Protein AF-D8LXJ1-F1 (afdb_monomer)

Secondary structure (DSSP, 8-state):
--------SS---TT-TT--EEEE-TT--TT--EEEEE--TT--EEEE-TTTT-SS-HHHHTT-HHHHHHHH-BTT-EEEEES-TT--EEEE-TTTTTTB-S-EEEES-TT--EEEES-TTSB---STT---EEE--TT--EEEE-BTTTTTBSEEEEE--TT--EEEE-TTTTPBPTT-SS-EEEEE--TT--EEEEESS-TEET--EEEEEEE----EEEEE-SSS--SEES--EEEEEEE-HHHHGGGTTSGGG-

Nearest PDB structures (foldseek):
  3g04-assembly1_C  TM=2.823E-01  e=1.134E-01  Homo sapiens
  3o6n-assembly1_A  TM=2.817E-01  e=4.434E-01  Anopheles gambiae
  3oja-assembly1_B  TM=2.652E-01  e=1.733E+00  Anopheles gambiae

Organism: Blastocystis hominis (NCBI:txid12968)

Radius of gyration: 18.05 Å; Cα contacts (8 Å, |Δi|>4): 778; chains: 1; bounding box: 41×30×58 Å

Sequence (258 aa):
MELFSCILADWDISLFYNLESIEIGDNCFKSVKTFKINGLDRLETIKIAENSFTQVTNQYVIFELDKAVPAAYRADKSFSITSCPSLKSIVIERYCFADFAGSFELKELPSLTSLKIGVCDTDTCCFLWNSFVIENLPQLEEIELGRWAFSLSLSTKINNLPQLKVLKLGWGAISGSYQSETSKLEMRNLPSLHSITLYGDDNFCDVKELVLENIMNVQNVNIIKDQNSSLFNNLKRISITNVSSKLTDLFKHDKHFQ

Structure (mmCIF, N/CA/C/O backbone):
data_AF-D8LXJ1-F1
#
_entry.id   AF-D8LXJ1-F1
#
loop_
_atom_site.group_PDB
_atom_site.id
_atom_site.type_symbol
_atom_site.label_atom_id
_atom_site.label_alt_id
_atom_site.label_comp_id
_atom_site.label_asym_id
_atom_site.label_entity_id
_atom_site.label_seq_id
_atom_site.pdbx_PDB_ins_code
_atom_site.Cartn_x
_atom_site.Cartn_y
_atom_site.Cartn_z
_atom_site.occupancy
_atom_site.B_iso_or_equiv
_atom_site.auth_seq_id
_atom_site.auth_comp_id
_atom_site.auth_asym_id
_atom_site.auth_atom_id
_atom_site.pdbx_PDB_model_num
ATOM 1 N N . MET A 1 1 ? 14.347 -17.719 -26.004 1.00 33.62 1 MET A N 1
ATOM 2 C CA . MET A 1 1 ? 13.722 -16.468 -26.471 1.00 33.62 1 MET A CA 1
ATOM 3 C C . MET A 1 1 ? 14.485 -15.337 -25.828 1.00 33.62 1 MET A C 1
ATOM 5 O O . MET A 1 1 ? 14.438 -15.211 -24.613 1.00 33.62 1 MET A O 1
ATOM 9 N N . GLU A 1 2 ? 15.273 -14.618 -2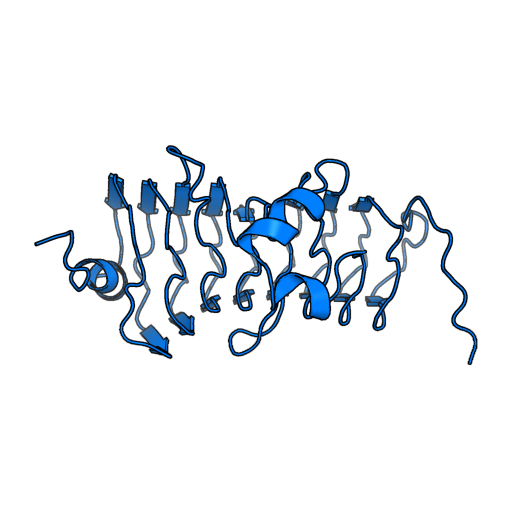6.618 1.00 32.91 2 GLU A N 1
ATOM 10 C CA . GLU A 1 2 ? 15.988 -13.430 -26.159 1.00 32.91 2 GLU A CA 1
ATOM 11 C C . GLU A 1 2 ? 14.953 -12.348 -25.843 1.00 32.91 2 GLU A C 1
ATOM 13 O O . GLU A 1 2 ? 14.251 -11.861 -26.727 1.00 32.91 2 GLU A O 1
ATOM 18 N N . LEU A 1 3 ? 14.796 -12.038 -24.556 1.00 36.53 3 LEU A N 1
ATOM 19 C CA . LEU A 1 3 ? 14.023 -10.888 -24.110 1.00 36.53 3 LEU A CA 1
ATOM 20 C C . LEU A 1 3 ? 14.818 -9.645 -24.505 1.00 36.53 3 LEU A C 1
ATOM 22 O O . LEU A 1 3 ? 15.944 -9.463 -24.042 1.00 36.53 3 LEU A O 1
ATOM 26 N N . PHE A 1 4 ? 14.240 -8.809 -25.366 1.00 34.78 4 PHE A N 1
ATOM 27 C CA . PHE A 1 4 ? 14.743 -7.464 -25.617 1.00 34.78 4 PHE A CA 1
ATOM 28 C C . PHE A 1 4 ? 14.947 -6.774 -24.265 1.00 34.78 4 PHE A C 1
ATOM 30 O O . PHE A 1 4 ? 13.984 -6.502 -23.545 1.00 34.78 4 PHE A O 1
ATOM 37 N N . SER A 1 5 ? 16.203 -6.518 -23.893 1.00 39.53 5 SER A N 1
ATOM 38 C CA . SER A 1 5 ? 16.516 -5.692 -22.738 1.00 39.53 5 SER A CA 1
ATOM 39 C C . SER A 1 5 ? 15.996 -4.291 -23.039 1.00 39.53 5 SER A C 1
ATOM 41 O O . SER A 1 5 ? 16.525 -3.565 -23.876 1.00 39.53 5 SER A O 1
ATOM 43 N N . CYS A 1 6 ? 14.880 -3.930 -22.415 1.00 42.78 6 CYS A N 1
ATOM 44 C CA . CYS A 1 6 ? 14.309 -2.607 -22.574 1.00 42.78 6 CYS A CA 1
ATOM 45 C C . CYS A 1 6 ? 15.301 -1.572 -22.010 1.00 42.78 6 CYS A C 1
ATOM 47 O O . CYS A 1 6 ? 15.521 -1.513 -20.801 1.00 42.78 6 CYS A O 1
ATOM 49 N N . ILE A 1 7 ? 15.924 -0.786 -22.896 1.00 48.75 7 ILE A N 1
ATOM 50 C CA . ILE A 1 7 ? 16.907 0.270 -22.578 1.00 48.75 7 ILE A CA 1
ATOM 51 C C . ILE A 1 7 ? 16.198 1.600 -22.241 1.00 48.75 7 ILE A C 1
ATOM 53 O O . ILE A 1 7 ? 16.804 2.666 -22.297 1.00 48.75 7 ILE A O 1
ATOM 57 N N . LEU A 1 8 ? 14.897 1.580 -21.927 1.00 52.59 8 LEU A N 1
ATOM 58 C CA . LEU A 1 8 ? 14.180 2.803 -21.568 1.00 52.59 8 LEU A CA 1
ATOM 59 C C . LEU A 1 8 ? 14.730 3.336 -20.239 1.00 52.59 8 LEU A C 1
ATOM 61 O O . LEU A 1 8 ? 14.565 2.718 -19.189 1.00 52.59 8 LEU A O 1
ATOM 65 N N . ALA A 1 9 ? 15.417 4.478 -20.308 1.00 55.66 9 ALA A N 1
ATOM 66 C CA . A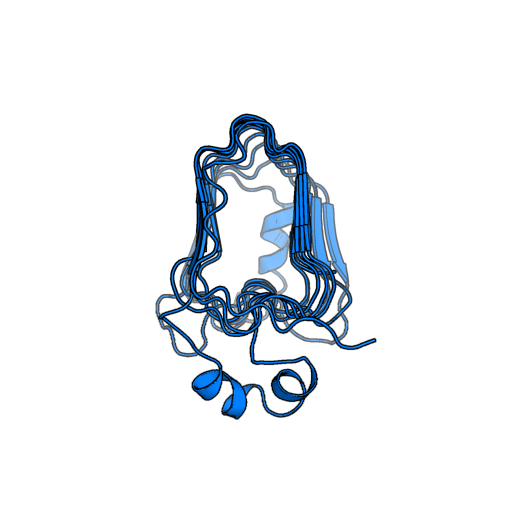LA A 1 9 ? 15.814 5.249 -19.134 1.00 55.66 9 ALA A CA 1
ATOM 67 C C . ALA A 1 9 ? 14.608 5.988 -18.527 1.00 55.66 9 ALA A C 1
ATOM 69 O O . ALA A 1 9 ? 14.518 6.098 -17.305 1.00 55.66 9 ALA A O 1
ATOM 70 N N . ASP A 1 10 ? 13.660 6.392 -19.382 1.00 57.31 10 ASP A N 1
ATOM 71 C CA . ASP A 1 10 ? 12.439 7.109 -19.024 1.00 57.31 10 ASP A CA 1
ATOM 72 C C . ASP A 1 10 ? 11.201 6.385 -19.581 1.00 57.31 10 ASP A C 1
ATOM 74 O O . ASP A 1 10 ? 11.145 6.022 -20.759 1.00 57.31 10 ASP A O 1
ATOM 78 N N . TRP A 1 11 ? 10.206 6.163 -18.718 1.00 63.84 11 TRP A N 1
ATOM 79 C CA . TRP A 1 11 ? 8.882 5.652 -19.078 1.00 63.84 11 TRP A CA 1
ATOM 80 C C . TRP A 1 11 ? 7.963 6.844 -19.371 1.00 63.84 11 TRP A C 1
ATOM 82 O O . TRP A 1 11 ? 7.341 7.379 -18.455 1.00 63.84 11 TRP A O 1
ATOM 92 N N . ASP A 1 12 ? 7.894 7.291 -20.628 1.00 67.69 12 ASP A N 1
ATOM 93 C CA . ASP A 1 12 ? 6.928 8.312 -21.057 1.00 67.69 12 ASP A CA 1
ATOM 94 C C . ASP A 1 12 ? 5.872 7.693 -21.976 1.00 67.69 12 ASP A C 1
ATOM 96 O O . ASP A 1 12 ? 6.149 7.279 -23.102 1.00 67.69 12 ASP A O 1
ATOM 100 N N . ILE A 1 13 ? 4.646 7.623 -21.464 1.00 76.56 13 ILE A N 1
ATOM 101 C CA . ILE A 1 13 ? 3.473 7.111 -22.177 1.00 76.56 13 ILE A CA 1
ATOM 102 C C . ILE A 1 13 ? 2.402 8.192 -22.384 1.00 76.56 13 ILE A C 1
ATOM 104 O O . ILE A 1 13 ? 1.256 7.880 -22.700 1.00 76.56 13 ILE A O 1
ATOM 108 N N . SER A 1 14 ? 2.763 9.470 -22.233 1.00 73.44 14 SER A N 1
ATOM 109 C CA . SER A 1 14 ? 1.836 10.607 -22.342 1.00 73.44 14 SER A CA 1
ATOM 110 C C . SER A 1 14 ? 1.134 10.712 -23.703 1.00 73.44 14 SER A C 1
ATOM 112 O O . SER A 1 14 ? 0.036 11.255 -23.795 1.00 73.44 14 SER A O 1
ATOM 114 N N . LEU A 1 15 ? 1.727 10.155 -24.763 1.00 78.62 15 LEU A N 1
ATOM 115 C CA . LEU A 1 15 ? 1.168 10.184 -26.118 1.00 78.62 15 LEU A CA 1
ATOM 116 C C . LEU A 1 15 ? 0.079 9.129 -26.367 1.00 78.62 15 LEU A C 1
ATOM 118 O O . LEU A 1 15 ? -0.612 9.196 -27.384 1.00 78.62 15 LEU A O 1
ATOM 122 N N . PHE A 1 16 ? -0.116 8.170 -25.459 1.00 83.38 16 PHE A N 1
ATOM 123 C CA . PHE A 1 16 ? -1.118 7.113 -25.608 1.00 83.38 16 PHE A CA 1
ATOM 124 C C . PHE A 1 16 ? -2.453 7.521 -24.963 1.00 83.38 16 PHE A C 1
ATOM 126 O O . PHE A 1 16 ? -2.957 6.871 -24.057 1.00 83.38 16 PHE A O 1
ATOM 133 N N . TYR A 1 17 ? -3.060 8.604 -25.451 1.00 83.50 17 TYR A N 1
ATOM 134 C CA . TYR A 1 17 ? -4.296 9.186 -24.896 1.00 83.50 17 TYR A CA 1
ATOM 135 C C . TYR A 1 17 ? -5.532 8.267 -24.966 1.00 83.50 17 TYR A C 1
ATOM 137 O O . TYR A 1 17 ? -6.514 8.491 -24.261 1.00 83.50 17 TYR A O 1
ATOM 145 N N . ASN A 1 18 ? -5.492 7.228 -25.807 1.00 91.88 18 ASN A N 1
ATOM 146 C CA . ASN A 1 18 ? -6.531 6.197 -25.886 1.00 91.88 18 ASN A CA 1
ATOM 147 C C . ASN A 1 18 ? -6.207 4.935 -25.069 1.00 91.88 18 ASN A C 1
ATOM 149 O O . ASN A 1 18 ? -6.903 3.936 -25.211 1.00 91.88 18 ASN A O 1
ATOM 153 N N . LEU A 1 19 ? -5.133 4.938 -24.277 1.00 94.44 19 LEU A N 1
ATOM 154 C CA . LEU A 1 19 ? -4.710 3.764 -23.524 1.00 94.44 19 LEU A CA 1
ATOM 155 C C . LEU A 1 19 ? -5.705 3.460 -22.404 1.00 94.44 19 LEU A C 1
ATOM 157 O O . LEU A 1 19 ? -5.919 4.293 -21.530 1.00 94.44 19 LEU A O 1
ATOM 161 N N . GLU A 1 20 ? -6.269 2.255 -22.427 1.00 97.25 20 GLU A N 1
ATOM 162 C CA . GLU A 1 20 ? -7.242 1.782 -21.432 1.00 97.25 20 GLU A CA 1
ATOM 163 C C . GLU A 1 20 ? -6.615 0.828 -20.408 1.00 97.25 20 GLU A C 1
ATOM 165 O O . GLU A 1 20 ? -7.034 0.776 -19.254 1.00 97.25 20 GLU A O 1
ATOM 170 N N . SER A 1 21 ? -5.560 0.105 -20.785 1.00 97.50 21 SER A N 1
ATOM 171 C CA . SER A 1 21 ? -4.914 -0.876 -19.913 1.00 97.50 21 SER A CA 1
ATOM 172 C C . SER A 1 21 ? -3.403 -0.903 -20.096 1.00 97.50 21 SER A C 1
ATOM 174 O O . SER A 1 21 ? -2.912 -0.888 -21.225 1.00 97.50 21 SER A O 1
ATOM 176 N N . ILE A 1 22 ? -2.676 -1.027 -18.987 1.00 96.25 22 ILE A N 1
ATOM 177 C CA . ILE A 1 22 ? -1.241 -1.321 -18.965 1.00 96.25 22 ILE A CA 1
ATOM 178 C C . ILE A 1 22 ? -1.043 -2.677 -18.300 1.00 96.25 22 ILE A C 1
ATOM 180 O O . ILE A 1 22 ? -1.435 -2.861 -17.149 1.00 96.25 22 ILE A O 1
ATOM 184 N N . GLU A 1 23 ? -0.396 -3.597 -19.009 1.00 98.00 23 GLU A N 1
ATOM 185 C CA . GLU A 1 23 ? 0.045 -4.879 -18.464 1.00 98.00 23 GLU A CA 1
ATOM 186 C C . GLU A 1 23 ? 1.547 -5.039 -18.701 1.00 98.00 23 GLU A C 1
ATOM 188 O O . GLU A 1 23 ? 2.039 -4.924 -19.825 1.00 98.00 23 GLU A O 1
ATOM 193 N N . ILE A 1 24 ? 2.281 -5.266 -17.617 1.00 96.31 24 ILE A N 1
ATOM 194 C CA . ILE A 1 24 ? 3.731 -5.439 -17.606 1.00 96.31 24 ILE A CA 1
ATOM 195 C C . ILE A 1 24 ? 4.015 -6.855 -17.130 1.00 96.31 24 ILE A C 1
ATOM 197 O O . ILE A 1 24 ? 3.593 -7.219 -16.037 1.00 96.31 24 ILE A O 1
ATOM 201 N N . GLY A 1 25 ? 4.705 -7.640 -17.959 1.00 97.50 25 GLY A N 1
ATOM 202 C CA . GLY A 1 25 ? 5.075 -9.020 -17.641 1.00 97.50 25 GLY A CA 1
ATOM 203 C C . GLY A 1 25 ? 6.232 -9.118 -16.649 1.00 97.50 25 GLY A C 1
ATOM 204 O O . GLY A 1 25 ? 6.838 -8.113 -16.282 1.00 97.50 25 GLY A O 1
ATOM 205 N N . ASP A 1 26 ? 6.555 -10.343 -16.239 1.00 95.69 26 ASP A N 1
ATOM 206 C CA . ASP A 1 26 ? 7.590 -10.593 -15.239 1.00 95.69 26 ASP A CA 1
ATOM 207 C C . ASP A 1 26 ? 8.962 -10.061 -15.670 1.00 95.69 26 ASP A C 1
ATOM 209 O O . ASP A 1 26 ? 9.315 -10.060 -16.853 1.00 95.69 26 ASP A O 1
ATOM 213 N N . ASN A 1 27 ? 9.794 -9.700 -14.693 1.00 93.56 27 ASN A N 1
ATOM 214 C CA . ASN A 1 27 ? 11.203 -9.342 -14.886 1.00 93.56 27 ASN A CA 1
ATOM 215 C C . ASN A 1 27 ? 11.454 -8.143 -15.820 1.00 93.56 27 ASN A C 1
ATOM 217 O O . ASN A 1 27 ? 12.552 -8.011 -16.376 1.00 93.56 27 ASN A O 1
ATOM 221 N N . CYS A 1 28 ? 10.478 -7.254 -15.989 1.00 93.94 28 CYS A N 1
ATOM 222 C CA . CYS A 1 28 ? 10.580 -6.153 -16.937 1.00 93.94 28 CYS A CA 1
ATOM 223 C C . CYS A 1 28 ? 11.165 -4.868 -16.314 1.00 93.94 28 CYS A C 1
ATOM 225 O O . CYS A 1 28 ? 11.103 -4.631 -15.111 1.00 93.94 28 CYS A O 1
ATOM 227 N N . PHE A 1 29 ? 11.734 -3.997 -17.155 1.00 92.56 29 PHE A N 1
ATOM 228 C CA . PHE A 1 29 ? 12.069 -2.600 -16.815 1.00 92.56 29 PHE A CA 1
ATOM 229 C C . PHE A 1 29 ? 13.015 -2.375 -15.614 1.00 92.56 29 PHE A C 1
ATOM 231 O O . PHE A 1 29 ? 12.979 -1.327 -14.976 1.00 92.56 29 PHE A O 1
ATOM 238 N N . LYS A 1 30 ? 13.928 -3.316 -15.333 1.00 91.50 30 LYS A N 1
ATOM 239 C CA . LYS A 1 30 ? 14.889 -3.262 -14.203 1.00 91.50 30 LYS A CA 1
ATOM 240 C C . LYS A 1 30 ? 15.758 -1.987 -14.163 1.00 91.50 30 LYS A C 1
ATOM 242 O O . LYS A 1 30 ? 16.212 -1.558 -13.099 1.00 91.50 30 LYS A O 1
ATOM 247 N N . SER A 1 31 ? 16.000 -1.366 -15.318 1.00 89.81 31 SER A N 1
ATOM 248 C CA . SER A 1 31 ? 16.814 -0.147 -15.445 1.00 89.81 31 SER A CA 1
ATOM 249 C C . SER A 1 31 ? 16.039 1.153 -15.210 1.00 89.81 31 SER A C 1
ATOM 251 O O . SER A 1 31 ? 16.671 2.183 -14.977 1.00 89.81 31 SER A O 1
ATOM 253 N N . VAL A 1 32 ? 14.701 1.121 -15.252 1.00 91.00 32 VAL A N 1
ATOM 254 C CA . VAL A 1 32 ? 13.864 2.314 -15.081 1.00 91.00 32 VAL A CA 1
ATOM 255 C C . VAL A 1 32 ? 13.988 2.820 -13.648 1.00 91.00 32 VAL A C 1
ATOM 257 O O . VAL A 1 32 ? 13.899 2.056 -12.683 1.00 91.00 32 VAL A O 1
ATOM 260 N N . LYS A 1 33 ? 14.210 4.128 -13.514 1.00 92.50 33 LYS A N 1
ATOM 261 C CA . LYS A 1 33 ? 14.282 4.798 -12.211 1.00 92.50 33 LYS A CA 1
ATOM 262 C C . LYS A 1 33 ? 12.969 5.463 -11.830 1.00 92.50 33 LYS A C 1
ATOM 264 O O . LYS A 1 33 ? 12.595 5.450 -10.666 1.00 92.50 33 LYS A O 1
ATOM 269 N N . THR A 1 34 ? 12.259 6.008 -12.808 1.00 92.44 34 THR A N 1
ATOM 270 C CA . THR A 1 34 ? 11.025 6.751 -12.575 1.00 92.44 34 THR A CA 1
ATOM 271 C C . THR A 1 34 ? 9.884 6.076 -13.312 1.00 92.44 34 THR A C 1
ATOM 273 O O . THR A 1 34 ? 9.852 6.068 -14.541 1.00 92.44 34 THR A O 1
ATOM 276 N N . PHE A 1 35 ? 8.942 5.519 -12.556 1.00 93.75 35 PHE A N 1
ATOM 277 C CA . PHE A 1 35 ? 7.654 5.087 -13.082 1.00 93.75 35 PHE A CA 1
ATOM 278 C C . PHE A 1 35 ? 6.662 6.228 -12.887 1.00 93.75 35 PHE A C 1
ATOM 280 O O . PHE A 1 35 ? 6.283 6.543 -11.757 1.00 93.75 35 PHE A O 1
ATOM 287 N N . LYS A 1 36 ? 6.278 6.888 -13.980 1.00 93.00 36 LYS A N 1
ATOM 288 C CA . LYS A 1 36 ? 5.385 8.043 -13.938 1.00 93.00 36 LYS A CA 1
ATOM 289 C C . LYS A 1 36 ? 4.273 7.909 -14.962 1.00 93.00 36 LYS A C 1
ATOM 291 O O . LYS A 1 36 ? 4.528 7.767 -16.154 1.00 93.00 36 LYS A O 1
ATOM 296 N N . ILE A 1 37 ? 3.042 8.035 -14.486 1.00 92.56 37 ILE A N 1
ATOM 297 C CA . ILE A 1 37 ? 1.850 8.155 -15.319 1.00 92.56 37 ILE A CA 1
ATOM 298 C C . ILE A 1 37 ? 1.106 9.408 -14.881 1.00 92.56 37 ILE A C 1
ATOM 300 O O . ILE A 1 37 ? 0.802 9.573 -13.703 1.00 92.56 37 ILE A O 1
ATOM 304 N N . ASN A 1 38 ? 0.831 10.303 -15.826 1.00 92.44 38 ASN A N 1
ATOM 305 C CA . ASN A 1 38 ? 0.092 11.527 -15.558 1.00 92.44 38 ASN A CA 1
ATOM 306 C C . ASN A 1 38 ? -0.863 11.844 -16.710 1.00 92.44 38 ASN A C 1
ATOM 308 O O . ASN A 1 38 ? -0.408 11.933 -17.848 1.00 92.44 38 ASN A O 1
ATOM 312 N N . GLY A 1 39 ? -2.144 12.071 -16.410 1.00 91.75 39 GLY A N 1
ATOM 313 C CA . GLY A 1 39 ? -3.100 12.602 -17.391 1.00 91.75 39 GLY A CA 1
ATOM 314 C C . GLY A 1 39 ? -3.629 11.588 -18.408 1.00 91.75 39 GLY A C 1
ATOM 315 O O . GLY A 1 39 ? -4.025 11.984 -19.501 1.00 91.75 39 GLY A O 1
ATOM 316 N N . LEU A 1 40 ? -3.598 10.283 -18.110 1.00 93.44 40 LEU A N 1
ATOM 317 C CA . LEU A 1 40 ? -4.177 9.273 -19.002 1.00 93.44 40 LEU A CA 1
ATOM 318 C C . LEU A 1 40 ? -5.666 9.087 -18.703 1.00 93.44 40 LEU A C 1
ATOM 320 O O . LEU A 1 40 ? -6.069 8.199 -17.954 1.00 93.44 40 LEU A O 1
ATOM 324 N N . ASP A 1 41 ? -6.483 9.938 -19.322 1.00 94.38 41 ASP A N 1
ATOM 325 C CA . ASP A 1 41 ? -7.920 10.060 -19.046 1.00 94.38 41 ASP A CA 1
ATOM 326 C C . ASP A 1 41 ? -8.735 8.794 -19.298 1.00 94.38 41 ASP A C 1
ATOM 328 O O . ASP A 1 41 ? -9.795 8.633 -18.698 1.00 94.38 41 ASP A O 1
ATOM 332 N N . ARG A 1 42 ? -8.268 7.899 -20.172 1.00 96.50 42 ARG A N 1
ATOM 333 C CA . ARG A 1 42 ? -8.954 6.638 -20.496 1.00 96.50 42 ARG A CA 1
ATOM 334 C C . ARG A 1 42 ? -8.373 5.418 -19.797 1.00 96.50 42 ARG A C 1
ATOM 336 O O . ARG A 1 42 ? -8.954 4.346 -19.911 1.00 96.50 42 ARG A O 1
ATOM 343 N N . LEU A 1 43 ? -7.265 5.566 -19.073 1.00 97.69 43 LEU A N 1
ATOM 344 C CA . LEU A 1 43 ? -6.605 4.433 -18.439 1.00 97.69 43 LEU A CA 1
ATOM 345 C C . LEU A 1 43 ? -7.488 3.896 -17.318 1.00 97.69 43 LEU A C 1
ATOM 347 O O . LEU A 1 43 ? -7.765 4.612 -16.364 1.00 97.69 43 LEU A O 1
ATOM 351 N N . GLU A 1 44 ? -7.898 2.636 -17.423 1.00 98.50 44 GLU A N 1
ATOM 352 C CA . GLU A 1 44 ? -8.779 1.967 -16.470 1.00 98.50 44 GLU A CA 1
ATOM 353 C C . GLU A 1 44 ? -8.032 0.994 -15.556 1.00 98.50 44 GLU A C 1
ATOM 355 O O . GLU A 1 44 ? -8.378 0.866 -14.378 1.00 98.50 44 GLU A O 1
ATOM 360 N N . THR A 1 45 ? -7.002 0.309 -16.063 1.00 98.69 45 THR A N 1
ATOM 361 C CA . THR A 1 45 ? -6.302 -0.735 -15.297 1.00 98.69 45 THR A CA 1
ATOM 362 C C . THR A 1 45 ? -4.792 -0.704 -15.472 1.00 98.69 45 THR A C 1
ATOM 364 O O . THR A 1 45 ? -4.295 -0.568 -16.591 1.00 98.69 45 THR A O 1
ATOM 367 N N . ILE A 1 46 ? -4.066 -0.940 -14.379 1.00 98.50 46 ILE A N 1
ATOM 368 C CA . ILE A 1 46 ? -2.620 -1.186 -14.384 1.00 98.50 46 ILE A CA 1
ATOM 369 C C . ILE A 1 46 ? -2.347 -2.525 -13.702 1.00 98.50 46 ILE A C 1
ATOM 371 O O . ILE A 1 46 ? -2.796 -2.745 -12.575 1.00 98.50 46 ILE A O 1
ATOM 375 N N . LYS A 1 47 ? -1.581 -3.392 -14.367 1.00 98.69 47 LYS A N 1
ATOM 376 C CA . LYS A 1 47 ? -1.045 -4.634 -13.805 1.00 98.69 47 LYS A CA 1
ATOM 377 C C . LYS A 1 47 ? 0.457 -4.716 -14.034 1.00 98.69 47 LYS A C 1
ATOM 379 O O . LYS A 1 47 ? 0.922 -4.542 -15.161 1.00 98.69 47 LYS A O 1
ATOM 384 N N . ILE A 1 48 ? 1.203 -4.991 -12.971 1.00 98.06 48 ILE A N 1
ATOM 385 C CA . ILE A 1 48 ? 2.660 -5.117 -13.001 1.00 98.06 48 ILE A CA 1
ATOM 386 C C . ILE A 1 48 ? 3.043 -6.453 -12.378 1.00 98.06 48 ILE A C 1
ATOM 388 O O . ILE A 1 48 ? 2.826 -6.636 -11.185 1.00 98.06 48 ILE A O 1
ATOM 392 N N . ALA A 1 49 ? 3.580 -7.365 -13.185 1.00 97.06 49 ALA A N 1
ATOM 393 C CA . ALA A 1 49 ? 3.946 -8.713 -12.766 1.00 97.06 49 ALA A CA 1
ATOM 394 C C . ALA A 1 49 ? 5.339 -8.786 -12.119 1.00 97.06 49 ALA A C 1
ATOM 396 O O . ALA A 1 49 ? 6.127 -7.833 -12.181 1.00 97.06 49 ALA A O 1
ATOM 397 N N . GLU A 1 50 ? 5.622 -9.930 -11.495 1.00 94.69 50 GLU A N 1
ATOM 398 C CA . GLU A 1 50 ? 6.709 -10.154 -10.541 1.00 94.69 50 GLU A CA 1
ATOM 399 C C . GLU A 1 50 ? 8.093 -9.655 -11.008 1.00 94.69 50 GLU A C 1
ATOM 401 O O . GLU A 1 50 ? 8.471 -9.759 -12.177 1.00 94.69 50 GLU A O 1
ATOM 406 N N . ASN A 1 51 ? 8.913 -9.165 -10.067 1.00 92.81 51 ASN A N 1
ATOM 407 C CA . ASN A 1 51 ? 10.309 -8.757 -10.309 1.00 92.81 51 ASN A CA 1
ATOM 408 C C . ASN A 1 51 ? 10.480 -7.630 -11.353 1.00 92.81 51 ASN A C 1
ATOM 410 O O . ASN A 1 51 ? 11.548 -7.488 -11.967 1.00 92.81 51 ASN A O 1
ATOM 414 N N . SER A 1 52 ? 9.443 -6.820 -11.566 1.00 94.31 52 SER A N 1
ATOM 415 C CA . SER A 1 52 ? 9.491 -5.683 -12.485 1.00 94.31 52 SER A CA 1
ATOM 416 C C . SER A 1 52 ? 9.940 -4.399 -11.793 1.00 94.31 52 SER A C 1
ATOM 418 O O . SER A 1 52 ? 9.691 -4.181 -10.611 1.00 94.31 52 SER A O 1
ATOM 420 N N . PHE A 1 53 ? 10.609 -3.516 -12.534 1.00 93.62 53 PHE A N 1
ATOM 421 C CA . PHE A 1 53 ? 11.136 -2.247 -12.014 1.00 93.62 53 PHE A CA 1
ATOM 422 C C . PHE A 1 53 ? 12.052 -2.406 -10.801 1.00 93.62 53 PHE A C 1
ATOM 424 O O . PHE A 1 53 ? 12.046 -1.574 -9.902 1.00 93.62 53 PHE A O 1
ATOM 431 N N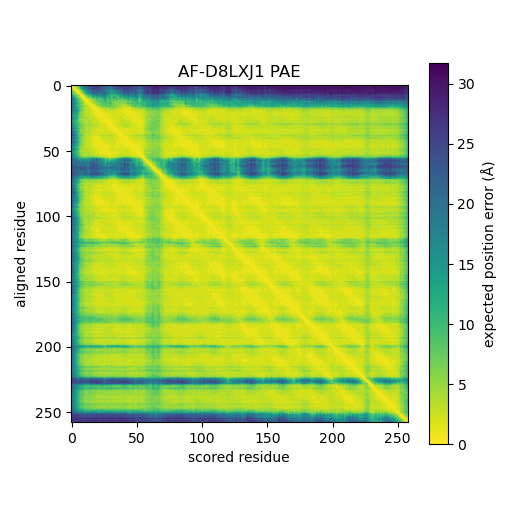 . THR A 1 54 ? 12.860 -3.461 -10.753 1.00 90.69 54 THR A N 1
ATOM 432 C CA . THR A 1 54 ? 13.855 -3.588 -9.691 1.00 90.69 54 THR A CA 1
ATOM 433 C C . THR A 1 54 ? 15.149 -4.226 -10.163 1.00 90.69 54 THR A C 1
ATOM 435 O O . THR A 1 54 ? 15.165 -5.048 -11.080 1.00 90.69 54 THR A O 1
ATOM 438 N N . GLN A 1 55 ? 16.254 -3.835 -9.532 1.00 87.44 55 GLN A N 1
ATOM 439 C CA . GLN A 1 55 ? 17.538 -4.535 -9.645 1.00 87.44 55 GLN A CA 1
ATOM 440 C C . GLN A 1 55 ? 17.767 -5.496 -8.472 1.00 87.44 55 GLN A C 1
ATOM 442 O O . GLN A 1 55 ? 18.715 -6.277 -8.500 1.00 87.44 55 GLN A O 1
ATOM 447 N N . VAL A 1 56 ? 16.883 -5.471 -7.472 1.00 81.25 56 VAL A N 1
ATOM 448 C CA . VAL A 1 56 ? 16.957 -6.275 -6.255 1.00 81.25 56 VAL A CA 1
ATOM 449 C C . VAL A 1 56 ? 15.891 -7.357 -6.355 1.00 81.25 56 VAL A C 1
ATOM 451 O O . VAL A 1 56 ? 14.710 -7.112 -6.154 1.00 81.25 56 VAL A O 1
ATOM 454 N N . THR A 1 57 ? 16.311 -8.558 -6.741 1.00 69.75 57 THR A N 1
ATOM 455 C CA . THR A 1 57 ? 15.400 -9.701 -6.933 1.00 69.75 57 THR A CA 1
ATOM 456 C C . THR A 1 57 ? 15.230 -10.510 -5.644 1.00 69.75 57 THR A C 1
ATOM 458 O O . THR A 1 57 ? 16.016 -10.355 -4.705 1.00 69.75 57 THR A O 1
ATOM 461 N N . ASN A 1 58 ? 14.238 -11.412 -5.610 1.00 64.56 58 ASN A N 1
ATOM 462 C CA . ASN A 1 58 ? 13.832 -12.213 -4.437 1.00 64.56 58 ASN A CA 1
ATOM 463 C C . ASN A 1 58 ? 15.014 -12.834 -3.673 1.00 64.56 58 ASN A C 1
ATOM 465 O O . ASN A 1 58 ? 15.000 -12.904 -2.447 1.00 64.56 58 ASN A O 1
ATOM 469 N N . GLN A 1 59 ? 16.058 -13.269 -4.387 1.00 56.03 59 GLN A N 1
ATOM 470 C CA . GLN A 1 59 ? 17.212 -13.948 -3.797 1.00 56.03 59 GLN A CA 1
ATOM 471 C C . GLN A 1 59 ? 18.074 -13.033 -2.912 1.00 56.03 59 GLN A C 1
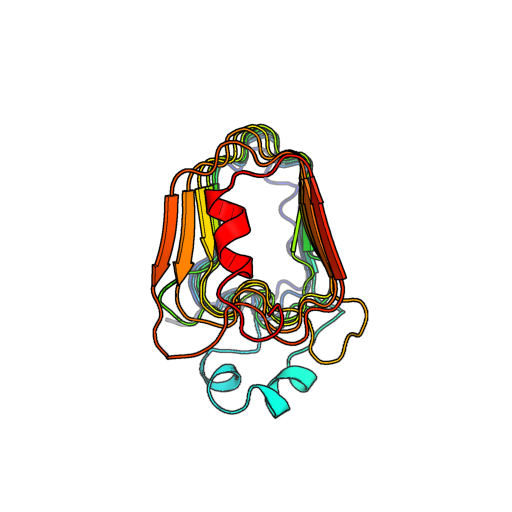ATOM 473 O O . GLN A 1 59 ? 18.771 -13.527 -2.034 1.00 56.03 59 GLN A O 1
ATOM 478 N N . TYR A 1 60 ? 18.013 -11.713 -3.101 1.00 54.34 60 TYR A N 1
ATOM 479 C CA . TYR A 1 60 ? 18.760 -10.747 -2.292 1.00 54.34 60 TYR A CA 1
ATOM 480 C C . TYR A 1 60 ? 18.013 -10.322 -1.021 1.00 54.34 60 TYR A C 1
ATOM 482 O O . TYR A 1 60 ? 18.651 -10.076 -0.001 1.00 54.34 60 TYR A O 1
ATOM 490 N N . VAL A 1 61 ? 16.677 -10.259 -1.054 1.00 57.09 61 VAL A N 1
ATOM 491 C CA . VAL A 1 61 ? 15.871 -9.735 0.067 1.00 57.09 61 VAL A CA 1
ATOM 492 C C . VAL A 1 61 ? 15.699 -10.763 1.193 1.00 57.09 61 VAL A C 1
ATOM 494 O O . VAL A 1 61 ? 15.669 -10.393 2.362 1.00 57.09 61 VAL A O 1
ATOM 497 N N . ILE A 1 62 ? 15.636 -12.056 0.858 1.00 54.59 62 ILE A N 1
ATOM 498 C CA . ILE A 1 62 ? 15.290 -13.131 1.807 1.00 54.59 62 ILE A CA 1
ATOM 499 C C . ILE A 1 62 ? 16.433 -13.468 2.784 1.00 54.59 62 ILE A C 1
ATOM 501 O O . ILE A 1 62 ? 16.170 -13.866 3.915 1.00 54.59 62 ILE A O 1
ATOM 505 N N . PHE A 1 63 ? 17.702 -13.327 2.382 1.00 49.75 63 PHE A N 1
ATOM 506 C CA . PHE A 1 63 ? 18.825 -13.875 3.162 1.00 49.75 63 PHE A CA 1
ATOM 507 C C . PHE A 1 63 ? 19.599 -12.857 3.997 1.00 49.75 63 PHE A C 1
ATOM 509 O O . PHE A 1 63 ? 20.277 -13.255 4.941 1.00 49.75 63 PHE A O 1
ATOM 516 N N . GLU A 1 64 ? 19.509 -11.563 3.688 1.00 52.28 64 GLU A N 1
ATOM 517 C CA . GLU A 1 64 ? 20.281 -10.539 4.392 1.00 52.28 64 GLU A CA 1
ATOM 518 C C . GLU A 1 64 ? 19.530 -9.205 4.480 1.00 52.28 64 GLU A C 1
ATOM 520 O O . GLU A 1 64 ? 20.098 -8.184 4.114 1.00 52.28 64 GLU A O 1
ATOM 525 N N . LEU A 1 65 ? 18.280 -9.169 4.962 1.00 55.25 65 LEU A N 1
ATOM 526 C CA . LEU A 1 65 ? 17.521 -7.910 5.067 1.00 55.25 65 LEU A CA 1
ATOM 527 C C . LEU A 1 65 ? 18.374 -6.801 5.730 1.00 55.25 65 LEU A C 1
ATOM 529 O O . LEU A 1 65 ? 18.595 -5.766 5.123 1.00 55.25 65 LEU A O 1
ATOM 533 N N . ASP A 1 66 ? 19.047 -7.059 6.851 1.00 54.28 66 ASP A N 1
ATOM 534 C CA . ASP A 1 66 ? 19.879 -6.048 7.532 1.00 54.28 66 ASP A CA 1
ATOM 535 C C . ASP A 1 66 ? 21.120 -5.545 6.754 1.00 54.28 66 ASP A C 1
ATOM 537 O O . ASP A 1 66 ? 21.602 -4.443 7.026 1.00 54.28 66 ASP A O 1
ATOM 541 N N . LYS A 1 67 ? 21.657 -6.307 5.784 1.00 53.44 67 LYS A N 1
ATOM 542 C CA . LYS A 1 67 ? 22.839 -5.903 4.980 1.00 53.44 67 LYS A CA 1
ATOM 543 C C . LYS A 1 67 ? 22.504 -5.524 3.537 1.00 53.44 67 LYS A C 1
ATOM 545 O O . LYS A 1 67 ? 23.162 -4.658 2.963 1.00 53.44 67 LYS A O 1
ATOM 550 N N . ALA A 1 68 ? 21.499 -6.163 2.951 1.00 53.31 68 ALA A N 1
ATOM 551 C CA . ALA A 1 68 ? 20.989 -5.900 1.613 1.00 53.31 68 ALA A 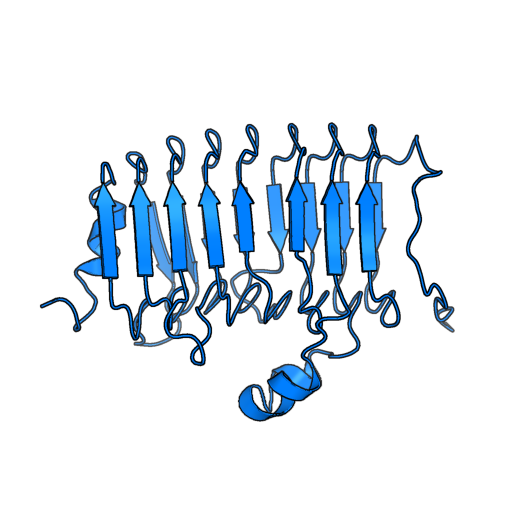CA 1
ATOM 552 C C . ALA A 1 68 ? 20.167 -4.607 1.578 1.00 53.31 68 ALA A C 1
ATOM 554 O O . ALA A 1 68 ? 20.184 -3.907 0.567 1.00 53.31 68 ALA A O 1
ATOM 555 N N . VAL A 1 69 ? 19.511 -4.243 2.689 1.00 61.56 69 VAL A N 1
ATOM 556 C CA . VAL A 1 69 ? 18.633 -3.068 2.768 1.00 61.56 69 VAL A CA 1
ATOM 557 C C . VAL A 1 69 ? 19.353 -1.751 2.432 1.00 61.56 69 VAL A C 1
ATOM 559 O O . VAL A 1 69 ? 18.847 -1.015 1.587 1.00 61.56 69 VAL A O 1
ATOM 562 N N . PRO A 1 70 ? 20.554 -1.440 2.964 1.00 64.31 70 PRO A N 1
ATOM 563 C CA . PRO A 1 70 ? 21.254 -0.211 2.580 1.00 64.31 70 PRO A CA 1
ATOM 564 C C . PRO A 1 70 ? 21.723 -0.189 1.119 1.00 64.31 70 PRO A C 1
ATOM 566 O O . PRO A 1 70 ? 21.707 0.865 0.490 1.00 64.31 70 PRO A O 1
ATOM 569 N N . ALA A 1 71 ? 22.143 -1.333 0.565 1.00 68.62 71 ALA A N 1
ATOM 570 C CA . ALA A 1 71 ? 22.627 -1.416 -0.818 1.00 68.62 71 ALA A CA 1
ATOM 571 C C . ALA A 1 71 ? 21.486 -1.343 -1.849 1.00 68.62 71 ALA A C 1
ATOM 573 O O . ALA A 1 71 ? 21.694 -0.898 -2.979 1.00 68.62 71 ALA A O 1
ATOM 574 N N . ALA A 1 72 ? 20.288 -1.770 -1.449 1.00 80.12 72 ALA A N 1
ATOM 575 C CA . ALA A 1 72 ? 19.068 -1.727 -2.241 1.00 80.12 72 ALA A CA 1
ATOM 576 C C . ALA A 1 72 ? 18.349 -0.368 -2.182 1.00 80.12 72 ALA A C 1
ATOM 578 O O . ALA A 1 72 ? 17.534 -0.080 -3.050 1.00 80.12 72 ALA A O 1
ATOM 579 N N . TYR A 1 73 ? 18.655 0.484 -1.203 1.00 87.44 73 TYR A N 1
ATOM 580 C CA . TYR A 1 73 ? 18.026 1.794 -1.052 1.00 87.44 73 TYR A CA 1
ATOM 581 C C . TYR A 1 73 ? 18.372 2.736 -2.220 1.00 87.44 73 TYR A C 1
ATOM 583 O O . TYR A 1 73 ? 19.523 3.155 -2.378 1.00 87.44 73 TYR A O 1
ATOM 591 N N . ARG A 1 74 ? 17.375 3.132 -3.025 1.00 91.38 74 ARG A N 1
ATOM 592 C CA . ARG A 1 74 ? 17.557 4.087 -4.135 1.00 91.38 74 ARG A CA 1
ATOM 593 C C . ARG A 1 74 ? 16.599 5.269 -4.046 1.00 91.38 74 ARG A C 1
ATOM 595 O O . ARG A 1 74 ? 15.498 5.252 -4.596 1.00 91.38 74 ARG A O 1
ATOM 602 N N . ALA A 1 75 ? 17.059 6.346 -3.408 1.00 93.56 75 ALA A N 1
ATOM 603 C CA . ALA A 1 75 ? 16.322 7.613 -3.340 1.00 93.56 75 ALA A CA 1
ATOM 604 C C . ALA A 1 75 ? 16.132 8.287 -4.714 1.00 93.56 75 ALA A C 1
ATOM 606 O O . ALA A 1 75 ? 15.261 9.139 -4.863 1.00 93.56 75 ALA A O 1
ATOM 607 N N . ASP A 1 76 ? 16.927 7.905 -5.724 1.00 93.12 76 ASP A N 1
ATOM 608 C CA . ASP A 1 76 ? 16.779 8.377 -7.105 1.00 93.12 76 ASP A CA 1
ATOM 609 C C . ASP A 1 76 ? 15.656 7.667 -7.879 1.00 93.12 76 ASP A C 1
ATOM 611 O O . ASP A 1 76 ? 15.391 8.038 -9.022 1.00 93.12 76 ASP A O 1
ATOM 615 N N . LYS A 1 77 ? 15.004 6.656 -7.285 1.00 94.06 77 LYS A N 1
ATOM 616 C CA . LYS A 1 77 ? 13.924 5.898 -7.919 1.00 94.06 77 LYS A CA 1
ATOM 617 C C . LYS A 1 77 ? 12.554 6.247 -7.340 1.00 94.06 77 LYS A C 1
ATOM 619 O O . LYS A 1 77 ? 12.380 6.227 -6.124 1.00 94.06 77 LYS A O 1
ATOM 624 N N . SER A 1 78 ? 11.582 6.559 -8.197 1.00 95.56 78 SER A N 1
ATOM 625 C CA . SER A 1 78 ? 10.277 7.106 -7.794 1.00 95.56 78 SER A CA 1
ATOM 626 C C . SER A 1 78 ? 9.098 6.526 -8.571 1.00 95.56 78 SER A C 1
ATOM 628 O O . SER A 1 78 ? 9.210 6.187 -9.749 1.00 95.56 78 SER A O 1
ATOM 630 N N . PHE A 1 79 ? 7.951 6.442 -7.903 1.00 96.44 79 PHE A N 1
ATOM 631 C CA . PHE A 1 79 ? 6.703 5.911 -8.433 1.00 96.44 79 PHE A CA 1
ATOM 632 C C . PHE A 1 79 ? 5.594 6.956 -8.293 1.00 96.44 79 PHE A C 1
ATOM 634 O O . PHE A 1 79 ? 5.332 7.454 -7.200 1.00 96.44 79 PHE A O 1
ATOM 641 N N . SER A 1 80 ? 4.927 7.299 -9.394 1.00 96.12 80 SER A N 1
ATOM 642 C CA . SER A 1 80 ? 3.812 8.248 -9.376 1.00 96.12 80 SER A CA 1
ATOM 643 C C . SER A 1 80 ? 2.748 7.915 -10.415 1.00 96.12 80 SER A C 1
ATOM 645 O O . SER A 1 80 ? 3.051 7.701 -11.589 1.00 96.12 80 SER A O 1
ATOM 647 N N . ILE A 1 81 ? 1.490 7.907 -9.983 1.00 96.44 81 ILE A N 1
ATOM 648 C CA . ILE A 1 81 ? 0.322 7.852 -10.861 1.00 96.44 81 ILE A CA 1
ATOM 649 C C . ILE A 1 81 ? -0.611 8.986 -10.445 1.00 96.44 81 ILE A C 1
ATOM 651 O O . ILE A 1 81 ? -1.149 8.990 -9.335 1.00 96.44 81 ILE A O 1
ATOM 655 N N . THR A 1 82 ? -0.777 9.965 -11.329 1.00 95.94 82 THR A N 1
ATOM 656 C CA . THR A 1 82 ? -1.542 11.181 -11.051 1.00 95.94 82 THR A CA 1
ATOM 657 C C . THR A 1 82 ? -2.523 11.505 -12.167 1.00 95.94 82 THR A C 1
ATOM 659 O O . THR A 1 82 ? -2.298 11.153 -13.325 1.00 95.94 82 THR A O 1
ATOM 662 N N . SER A 1 83 ? -3.613 12.195 -11.839 1.00 95.88 83 SER A N 1
ATOM 663 C CA . SER A 1 83 ? -4.529 12.777 -12.833 1.00 95.88 83 SER A CA 1
ATOM 664 C C . SER A 1 83 ? -5.062 11.739 -13.835 1.00 95.88 83 SER A C 1
ATOM 666 O O . SER A 1 83 ? -5.095 11.984 -15.036 1.00 95.88 83 SER A O 1
ATOM 668 N N . CYS A 1 84 ? -5.403 10.537 -13.366 1.00 96.62 84 CYS A N 1
ATOM 669 C CA . CYS A 1 84 ? -5.957 9.464 -14.201 1.00 96.62 84 CYS A CA 1
ATOM 670 C C . CYS A 1 84 ? -7.418 9.224 -13.784 1.00 96.62 84 CYS A C 1
ATOM 672 O O . CYS A 1 84 ? -7.687 8.328 -12.978 1.00 96.62 84 CYS A O 1
ATOM 674 N N . PRO A 1 85 ? -8.370 10.045 -14.272 1.00 97.69 85 PRO A N 1
ATOM 675 C CA . PRO A 1 85 ? -9.744 10.069 -13.776 1.00 97.69 85 PRO A CA 1
ATOM 676 C C . PRO A 1 85 ? -10.511 8.763 -13.975 1.00 97.69 85 PRO A C 1
ATOM 678 O O . PRO A 1 85 ? -11.409 8.486 -13.182 1.00 97.69 85 PRO A O 1
ATOM 681 N N . SER A 1 86 ? -10.159 7.958 -14.980 1.00 98.31 86 SER A N 1
ATOM 682 C CA . SER A 1 86 ? -10.827 6.681 -15.269 1.00 98.31 86 SER A CA 1
ATOM 683 C C . SER A 1 86 ? -10.160 5.467 -14.626 1.00 98.31 86 SER A C 1
ATOM 685 O O . SER A 1 86 ? -10.676 4.362 -14.777 1.00 98.31 86 SER A O 1
ATOM 687 N N . LEU A 1 87 ? -9.047 5.637 -13.900 1.00 98.69 87 LEU A N 1
ATOM 688 C CA . LEU A 1 87 ? -8.292 4.507 -13.359 1.00 98.69 87 LEU A CA 1
ATOM 689 C C . LEU A 1 87 ? -9.082 3.836 -12.239 1.00 98.69 87 LEU A C 1
ATOM 691 O O . LEU A 1 87 ? -9.353 4.464 -11.222 1.00 98.69 87 LEU A O 1
ATOM 695 N N . LYS A 1 88 ? -9.429 2.559 -12.426 1.00 98.81 88 LYS A N 1
ATOM 696 C CA . LYS A 1 88 ? -10.276 1.767 -11.520 1.00 98.81 88 LYS A CA 1
ATOM 697 C C . LYS A 1 88 ? -9.483 0.804 -10.652 1.00 98.81 88 LYS A C 1
ATOM 699 O O . LYS A 1 88 ? -9.891 0.563 -9.515 1.00 98.81 88 LYS A O 1
ATOM 704 N N . SER A 1 89 ? -8.385 0.248 -11.168 1.00 98.81 89 SER A N 1
ATOM 705 C CA . SER A 1 89 ? -7.628 -0.808 -10.487 1.00 98.81 89 SER A CA 1
ATOM 706 C C . SER A 1 89 ? -6.126 -0.703 -10.727 1.00 98.81 89 SER A C 1
ATOM 708 O O . SER A 1 89 ? -5.677 -0.584 -11.870 1.00 98.81 89 SER A O 1
ATOM 710 N N . ILE A 1 90 ? -5.354 -0.849 -9.650 1.00 98.88 90 ILE A N 1
ATOM 711 C CA . ILE A 1 90 ? -3.897 -1.007 -9.682 1.00 98.88 90 ILE A CA 1
ATOM 712 C C . ILE A 1 90 ? -3.547 -2.337 -9.015 1.00 98.88 90 ILE A C 1
ATOM 714 O O . ILE A 1 90 ? -3.906 -2.561 -7.859 1.00 98.88 90 ILE A O 1
ATOM 718 N N . VAL A 1 91 ? -2.835 -3.196 -9.743 1.00 98.81 91 VAL A N 1
ATOM 719 C CA . VAL A 1 91 ? -2.279 -4.452 -9.232 1.00 98.81 91 VAL A CA 1
ATOM 720 C C . VAL A 1 91 ? -0.775 -4.462 -9.475 1.00 98.81 91 VAL A C 1
ATOM 722 O O . VAL A 1 91 ? -0.319 -4.337 -10.610 1.00 98.81 91 VAL A O 1
ATOM 725 N N . ILE A 1 92 ? -0.005 -4.610 -8.406 1.00 98.50 92 ILE A N 1
ATOM 726 C CA . ILE A 1 92 ? 1.449 -4.747 -8.437 1.00 98.50 92 ILE A CA 1
ATOM 727 C C . ILE A 1 92 ? 1.782 -6.066 -7.755 1.00 98.50 92 ILE A C 1
ATOM 729 O O . ILE A 1 92 ? 1.395 -6.272 -6.613 1.00 98.50 92 ILE A O 1
ATOM 733 N N . GLU A 1 93 ? 2.468 -6.967 -8.441 1.00 97.19 93 GLU A N 1
ATOM 734 C CA . GLU A 1 93 ? 2.862 -8.263 -7.897 1.00 97.19 93 GLU A CA 1
ATOM 735 C C . GLU A 1 93 ? 4.166 -8.169 -7.093 1.00 97.19 93 GLU A C 1
ATOM 737 O O . GLU A 1 93 ? 4.693 -7.089 -6.818 1.00 97.19 93 GLU A O 1
ATOM 742 N N . ARG A 1 94 ? 4.673 -9.321 -6.657 1.00 93.25 94 ARG A N 1
ATOM 743 C CA . ARG A 1 94 ? 5.766 -9.408 -5.689 1.00 93.25 94 ARG A CA 1
ATOM 744 C C . ARG A 1 94 ? 7.079 -8.871 -6.263 1.00 93.25 94 ARG A C 1
ATOM 746 O O . ARG A 1 94 ? 7.366 -8.974 -7.456 1.00 93.25 94 ARG A O 1
ATOM 753 N N . TYR A 1 95 ? 7.884 -8.308 -5.375 1.00 92.50 95 TYR A N 1
ATOM 754 C CA . TYR A 1 95 ? 9.229 -7.785 -5.598 1.00 92.50 95 TYR A CA 1
ATOM 755 C C . TYR A 1 95 ? 9.310 -6.701 -6.673 1.00 92.50 95 TYR A C 1
ATOM 757 O O . TYR A 1 95 ? 10.389 -6.382 -7.167 1.00 92.50 95 TYR A O 1
ATOM 765 N N . CYS A 1 96 ? 8.177 -6.102 -7.037 1.00 94.31 96 CYS A N 1
ATOM 766 C CA . CYS A 1 96 ? 8.186 -4.943 -7.904 1.00 94.31 96 CYS A CA 1
ATOM 767 C C . CYS A 1 96 ? 8.666 -3.727 -7.119 1.00 94.31 96 CYS A C 1
ATOM 769 O O . CYS A 1 96 ? 8.274 -3.533 -5.970 1.00 94.31 96 CYS A O 1
ATOM 771 N N . PHE A 1 97 ? 9.480 -2.874 -7.742 1.00 94.88 97 PHE A N 1
ATOM 772 C CA . PHE A 1 97 ? 9.951 -1.639 -7.103 1.00 94.88 97 PHE A CA 1
ATOM 773 C C . PHE A 1 97 ? 10.683 -1.874 -5.763 1.00 94.88 97 PHE A C 1
ATOM 775 O O . PHE A 1 97 ? 10.713 -0.990 -4.910 1.00 94.88 97 PHE A O 1
ATOM 782 N N . ALA A 1 98 ? 11.275 -3.057 -5.558 1.00 91.94 98 ALA A N 1
ATOM 783 C CA . ALA A 1 98 ? 11.888 -3.450 -4.286 1.00 91.94 98 ALA A CA 1
ATOM 784 C C . ALA A 1 98 ? 13.095 -2.592 -3.881 1.00 91.94 98 ALA A C 1
ATOM 786 O O . ALA A 1 98 ? 13.483 -2.622 -2.723 1.00 91.94 98 ALA A O 1
ATOM 787 N N . ASP A 1 99 ? 13.686 -1.845 -4.820 1.00 91.38 99 ASP A N 1
ATOM 788 C CA . ASP A 1 99 ? 14.786 -0.898 -4.611 1.00 91.38 99 ASP A CA 1
ATOM 789 C C . ASP A 1 99 ? 14.333 0.574 -4.656 1.00 91.38 99 ASP A C 1
ATOM 791 O O . ASP A 1 99 ? 15.164 1.473 -4.589 1.00 91.38 99 ASP A O 1
ATOM 795 N N . PHE A 1 100 ? 13.032 0.860 -4.779 1.00 93.75 100 PHE A N 1
ATOM 796 C CA . PHE A 1 100 ? 12.527 2.235 -4.821 1.00 93.75 100 PHE A CA 1
ATOM 797 C C . PHE A 1 100 ? 12.493 2.831 -3.411 1.00 93.75 100 PHE A C 1
ATOM 799 O O . PHE A 1 100 ? 11.960 2.233 -2.483 1.00 93.75 100 PHE A O 1
ATOM 806 N N . ALA A 1 101 ? 13.063 4.029 -3.256 1.00 93.38 101 ALA A N 1
ATOM 807 C CA . ALA A 1 101 ? 13.073 4.756 -1.985 1.00 93.38 101 ALA A CA 1
ATOM 808 C C . ALA A 1 101 ? 12.871 6.277 -2.139 1.00 93.38 101 ALA A C 1
ATOM 810 O O . ALA A 1 101 ? 13.042 7.032 -1.184 1.00 93.38 101 ALA A O 1
ATOM 811 N N . GLY A 1 102 ? 12.548 6.749 -3.346 1.00 94.81 102 GLY A N 1
ATOM 812 C CA . GLY A 1 102 ? 12.171 8.136 -3.614 1.00 94.81 102 GLY A CA 1
ATOM 813 C C . GLY A 1 102 ? 10.700 8.415 -3.292 1.00 94.81 102 GLY A C 1
ATOM 814 O O . GLY A 1 102 ? 10.140 7.906 -2.321 1.00 94.81 102 GLY A O 1
ATOM 815 N N . SER A 1 103 ? 10.043 9.243 -4.105 1.00 94.69 103 SER A N 1
ATOM 816 C CA . SER A 1 103 ? 8.616 9.522 -3.924 1.00 94.69 103 SER A CA 1
ATOM 817 C C . SER A 1 103 ? 7.741 8.333 -4.336 1.00 94.69 103 SER A C 1
ATOM 819 O O . SER A 1 103 ? 8.020 7.644 -5.318 1.00 94.69 103 SER A O 1
ATOM 821 N N . PHE A 1 104 ? 6.658 8.134 -3.586 1.00 97.56 104 PHE A N 1
ATOM 822 C CA . PHE A 1 104 ? 5.529 7.278 -3.934 1.00 97.56 104 PHE A CA 1
ATOM 823 C C . PHE A 1 104 ? 4.271 8.149 -3.919 1.00 97.56 104 PHE A C 1
ATOM 825 O O . PHE A 1 104 ? 3.951 8.739 -2.885 1.00 97.56 104 PHE A O 1
ATOM 832 N N . GLU A 1 105 ? 3.574 8.271 -5.050 1.00 97.50 105 GLU A N 1
ATOM 833 C CA . GLU A 1 105 ? 2.387 9.124 -5.156 1.00 97.50 105 GLU A CA 1
ATOM 834 C C . GLU A 1 105 ? 1.241 8.466 -5.928 1.00 97.50 105 GLU A C 1
ATOM 836 O O . GLU A 1 105 ? 1.404 8.054 -7.074 1.00 97.50 105 GLU A O 1
ATOM 841 N N . LEU A 1 106 ? 0.053 8.467 -5.319 1.00 98.19 106 LEU A N 1
ATOM 842 C CA . LEU A 1 106 ? -1.230 8.188 -5.964 1.00 98.19 106 LEU A CA 1
ATOM 843 C C . LEU A 1 106 ? -2.166 9.373 -5.685 1.00 98.19 106 LEU A C 1
ATOM 845 O O . LEU A 1 106 ? -2.603 9.552 -4.548 1.00 98.19 106 LEU A O 1
ATOM 849 N N . LYS A 1 107 ? -2.437 10.220 -6.687 1.00 97.06 107 LYS A N 1
ATOM 850 C CA . LYS A 1 107 ? -3.228 11.460 -6.516 1.00 97.06 107 LYS A CA 1
ATOM 851 C C . LYS A 1 107 ? -4.197 11.680 -7.668 1.00 97.06 107 LYS A C 1
ATOM 853 O O . LYS A 1 107 ? -3.907 11.320 -8.800 1.00 97.06 107 LYS A O 1
ATOM 858 N N . GLU A 1 108 ? -5.324 12.330 -7.383 1.00 97.62 108 GLU A N 1
ATOM 859 C CA . GLU A 1 108 ? -6.324 12.682 -8.405 1.00 97.62 108 GLU A CA 1
ATOM 860 C C . GLU A 1 108 ? -6.802 11.449 -9.198 1.00 97.62 108 GLU A C 1
ATOM 862 O O . GLU A 1 108 ? -6.852 11.445 -10.428 1.00 97.62 108 GLU A O 1
ATOM 867 N N . LEU A 1 109 ? -7.147 10.383 -8.464 1.00 98.62 109 LEU A N 1
ATOM 868 C CA . LEU A 1 109 ? -7.665 9.117 -8.998 1.00 98.62 109 LEU A CA 1
ATOM 869 C C . LEU A 1 109 ? -9.119 8.898 -8.528 1.00 98.62 109 LEU A C 1
ATOM 871 O O . LEU A 1 109 ? -9.384 7.996 -7.730 1.00 98.62 109 LEU A O 1
ATOM 875 N N . PRO A 1 110 ? -10.076 9.747 -8.952 1.00 98.50 110 PRO A N 1
ATOM 876 C CA . PRO A 1 110 ? -11.443 9.749 -8.431 1.00 98.50 110 PRO A CA 1
ATOM 877 C C . PRO A 1 110 ? -12.208 8.441 -8.653 1.00 98.50 110 PRO A C 1
ATOM 879 O O . PRO A 1 110 ? -13.135 8.178 -7.894 1.00 98.50 110 PRO A O 1
ATOM 882 N N . SER A 1 111 ? -11.832 7.631 -9.648 1.00 98.75 111 SER A N 1
ATOM 883 C CA . SER A 1 111 ? -12.489 6.352 -9.961 1.00 98.75 111 SER A CA 1
ATOM 884 C C . SER A 1 111 ? -11.762 5.125 -9.409 1.00 98.75 111 SER A C 1
ATOM 886 O O . SER A 1 111 ? -12.205 4.007 -9.670 1.00 98.75 111 SER A O 1
ATOM 888 N N . LEU A 1 112 ? -10.659 5.294 -8.670 1.00 98.88 112 LEU A N 1
ATOM 889 C CA . LEU A 1 112 ? -9.873 4.158 -8.187 1.00 98.88 112 LEU A CA 1
ATOM 890 C C . LEU A 1 112 ? -10.661 3.414 -7.113 1.00 98.88 112 LEU A C 1
ATOM 892 O O . LEU A 1 112 ? -10.980 3.993 -6.081 1.00 98.88 112 LEU A O 1
ATOM 896 N N . THR A 1 113 ? -10.947 2.135 -7.360 1.00 98.81 113 THR A N 1
ATOM 897 C CA . THR A 1 113 ? -11.755 1.270 -6.480 1.00 98.81 113 THR A CA 1
ATOM 898 C C . THR A 1 113 ? -10.934 0.205 -5.764 1.00 98.81 113 THR A C 1
ATOM 900 O O . THR A 1 113 ? -11.301 -0.212 -4.666 1.00 98.81 113 THR A O 1
ATOM 903 N N . SER A 1 114 ? -9.805 -0.214 -6.345 1.00 98.75 114 SER A N 1
ATOM 904 C CA . SER A 1 114 ? -8.958 -1.273 -5.794 1.00 98.75 114 SER A CA 1
ATOM 905 C C . SER A 1 114 ? -7.473 -0.959 -5.954 1.00 98.75 114 SER A C 1
ATOM 907 O O . SER A 1 114 ? -7.012 -0.606 -7.045 1.00 98.75 114 SER A O 1
ATOM 909 N N . LEU A 1 115 ? -6.725 -1.121 -4.861 1.00 98.81 115 LEU A N 1
ATOM 910 C CA . LEU A 1 115 ? -5.267 -1.061 -4.830 1.00 98.81 115 LEU A CA 1
ATOM 911 C C . LEU A 1 115 ? -4.725 -2.351 -4.214 1.00 98.81 115 LEU A C 1
ATOM 913 O O . LEU A 1 115 ? -4.948 -2.613 -3.031 1.00 98.81 115 LEU A O 1
ATOM 917 N N . LYS A 1 116 ? -3.996 -3.136 -5.010 1.00 98.69 116 LYS A N 1
ATOM 918 C CA . LYS A 1 116 ? -3.369 -4.388 -4.572 1.00 98.69 116 LYS A CA 1
ATOM 919 C C . LYS A 1 116 ? -1.877 -4.354 -4.853 1.00 98.69 116 LYS A C 1
ATOM 921 O O . LYS A 1 116 ? -1.470 -4.171 -5.998 1.00 98.69 116 LYS A O 1
ATOM 926 N N . ILE A 1 117 ? -1.068 -4.514 -3.813 1.00 98.31 117 ILE A N 1
ATOM 927 C CA . ILE A 1 117 ? 0.392 -4.554 -3.907 1.00 98.31 117 ILE A CA 1
ATOM 928 C C . ILE A 1 117 ? 0.861 -5.819 -3.199 1.00 98.31 117 ILE A C 1
ATOM 930 O O . ILE A 1 117 ? 0.964 -5.847 -1.977 1.00 98.31 117 ILE A O 1
ATOM 934 N N . GLY A 1 118 ? 1.136 -6.861 -3.975 1.00 95.06 118 GLY A N 1
ATOM 935 C CA . GLY A 1 118 ? 1.473 -8.197 -3.515 1.00 95.06 118 GLY A CA 1
ATOM 936 C C . GLY A 1 118 ? 0.277 -9.009 -3.040 1.00 95.06 118 GLY A C 1
ATOM 937 O O . GLY A 1 118 ? -0.874 -8.693 -3.338 1.00 95.06 118 GLY A O 1
ATOM 938 N N . VAL A 1 119 ? 0.581 -10.068 -2.289 1.00 90.00 119 VAL A N 1
ATOM 939 C CA . VAL A 1 119 ? -0.399 -10.977 -1.677 1.00 90.00 119 VAL A CA 1
ATOM 940 C C . VAL A 1 119 ? -0.046 -11.134 -0.198 1.00 90.00 119 VAL A C 1
ATOM 942 O O . VAL A 1 119 ? 1.130 -11.241 0.153 1.00 90.00 119 VAL A O 1
ATOM 945 N N . CYS A 1 120 ? -1.036 -11.101 0.696 1.00 88.31 120 CYS A N 1
ATOM 946 C CA . CYS A 1 120 ? -0.785 -11.026 2.143 1.00 88.31 120 CYS A CA 1
ATOM 947 C C . CYS A 1 120 ? -0.067 -12.244 2.757 1.00 88.31 120 CYS A C 1
ATOM 949 O O . CYS A 1 120 ? 0.562 -12.107 3.808 1.00 88.31 120 CYS A O 1
ATOM 951 N N . ASP A 1 121 ? -0.145 -13.414 2.128 1.00 83.12 121 ASP A N 1
ATOM 952 C CA . ASP A 1 121 ? 0.403 -14.683 2.624 1.00 83.12 121 ASP A CA 1
ATOM 953 C C . ASP A 1 121 ? 1.800 -15.018 2.073 1.00 83.12 121 ASP A C 1
ATOM 955 O O . ASP A 1 121 ? 2.398 -16.017 2.473 1.00 83.12 121 ASP A O 1
ATOM 959 N N . THR A 1 122 ? 2.351 -14.181 1.190 1.00 85.00 122 THR A N 1
ATOM 960 C CA . THR A 1 122 ? 3.672 -14.396 0.594 1.00 85.00 122 THR A CA 1
ATOM 961 C C . THR A 1 122 ? 4.524 -13.137 0.607 1.00 85.00 122 THR A C 1
ATOM 963 O O . THR A 1 122 ? 4.037 -12.003 0.634 1.00 85.00 122 THR A O 1
ATOM 966 N N . ASP A 1 123 ? 5.833 -13.355 0.606 1.00 87.44 123 ASP A N 1
ATOM 967 C CA . ASP A 1 123 ? 6.837 -12.300 0.617 1.00 87.44 123 ASP A CA 1
ATOM 968 C C . ASP A 1 123 ? 6.649 -11.396 -0.605 1.00 87.44 123 ASP A C 1
ATOM 970 O O . ASP A 1 123 ? 6.729 -11.845 -1.748 1.00 87.44 123 ASP A O 1
ATOM 974 N N . THR A 1 124 ? 6.322 -10.126 -0.356 1.00 88.06 124 THR A N 1
ATOM 975 C CA . THR A 1 124 ? 6.035 -9.145 -1.406 1.00 88.06 124 THR A CA 1
ATOM 976 C C . THR A 1 124 ? 7.191 -8.178 -1.579 1.00 88.06 124 THR A C 1
ATOM 978 O O . THR A 1 124 ? 7.633 -7.997 -2.701 1.00 88.06 124 THR A O 1
ATOM 981 N N . CYS A 1 125 ? 7.709 -7.576 -0.507 1.00 90.06 125 CYS A N 1
ATOM 982 C CA . CYS A 1 125 ? 8.907 -6.723 -0.549 1.00 90.06 125 CYS A CA 1
ATOM 983 C C . CYS A 1 125 ? 8.890 -5.602 -1.609 1.00 90.06 125 CYS A C 1
ATOM 985 O O . CYS A 1 125 ? 9.940 -5.219 -2.124 1.00 90.06 125 CYS A O 1
ATOM 987 N N . CYS A 1 126 ? 7.715 -5.085 -1.963 1.00 93.19 126 CYS A N 1
ATOM 988 C CA . CYS A 1 126 ? 7.612 -3.871 -2.769 1.00 93.19 126 CYS A CA 1
ATOM 989 C C . CYS A 1 126 ? 7.925 -2.653 -1.886 1.00 93.19 126 CYS A C 1
ATOM 991 O O . CYS A 1 126 ? 7.784 -2.748 -0.674 1.00 93.19 126 CYS A O 1
ATOM 993 N N . PHE A 1 127 ? 8.369 -1.537 -2.474 1.00 94.88 127 PHE A N 1
ATOM 994 C CA . PHE A 1 127 ? 8.436 -0.209 -1.831 1.00 94.88 127 PHE A CA 1
ATOM 995 C C . PHE A 1 127 ? 8.972 -0.164 -0.374 1.00 94.88 127 PHE A C 1
ATOM 997 O O . PHE A 1 127 ? 8.490 0.616 0.449 1.00 94.88 127 PHE A O 1
ATOM 1004 N N . LEU A 1 128 ? 9.998 -0.969 -0.056 1.00 90.31 128 LEU A N 1
ATOM 1005 C CA . LEU A 1 128 ? 10.534 -1.242 1.294 1.00 90.31 128 LEU A CA 1
ATOM 1006 C C . LEU A 1 128 ? 11.016 -0.032 2.114 1.00 90.31 128 LEU A C 1
ATOM 1008 O O . LEU A 1 128 ? 11.394 -0.216 3.265 1.00 90.31 128 LEU A O 1
ATOM 1012 N N . TRP A 1 129 ? 11.097 1.168 1.539 1.00 89.38 129 TRP A N 1
ATOM 1013 C CA . TRP A 1 129 ? 11.479 2.395 2.258 1.00 89.38 129 TRP A CA 1
ATOM 1014 C C . TRP A 1 129 ? 10.535 3.558 1.995 1.00 89.38 129 TRP A C 1
ATOM 1016 O O . TRP A 1 129 ? 10.764 4.672 2.475 1.00 89.38 129 TRP A O 1
ATOM 1026 N N . ASN A 1 130 ? 9.500 3.347 1.186 1.00 94.81 130 ASN A N 1
ATOM 1027 C CA . ASN A 1 130 ? 8.592 4.423 0.854 1.00 94.81 130 ASN A CA 1
ATOM 1028 C C . ASN A 1 130 ? 7.583 4.628 1.981 1.00 94.81 130 ASN A C 1
ATOM 1030 O O . ASN A 1 130 ? 7.112 3.706 2.640 1.00 94.81 130 ASN A O 1
ATOM 1034 N N . SER A 1 131 ? 7.204 5.888 2.150 1.00 95.75 131 SER A N 1
ATOM 1035 C CA . SER A 1 131 ? 6.017 6.248 2.915 1.00 95.75 131 SER A CA 1
ATOM 1036 C C . SER A 1 131 ? 4.766 5.849 2.132 1.00 95.75 131 SER A C 1
ATOM 1038 O O . SER A 1 131 ? 4.645 6.187 0.953 1.00 95.75 131 SER A O 1
ATOM 1040 N N . PHE A 1 132 ? 3.823 5.166 2.779 1.00 97.50 132 PHE A N 1
ATOM 1041 C CA . PHE A 1 132 ? 2.539 4.817 2.170 1.00 97.50 132 PHE A CA 1
ATOM 1042 C C . PHE A 1 132 ? 1.507 5.905 2.465 1.00 97.50 132 PHE A C 1
ATOM 1044 O O . PHE A 1 132 ? 0.906 5.928 3.538 1.00 97.50 132 PHE A O 1
ATOM 1051 N N . VAL A 1 133 ? 1.317 6.835 1.530 1.00 97.69 133 VAL A N 1
ATOM 1052 C CA . VAL A 1 133 ? 0.397 7.971 1.691 1.00 97.69 133 VAL A CA 1
ATOM 1053 C C . VAL A 1 133 ? -0.719 7.881 0.663 1.00 97.69 133 VAL A C 1
ATOM 1055 O O . VAL A 1 133 ? -0.509 8.163 -0.515 1.00 97.69 133 VAL A O 1
ATOM 1058 N N . ILE A 1 134 ? -1.910 7.510 1.130 1.00 97.81 134 ILE A N 1
ATOM 1059 C CA . ILE A 1 134 ? -3.134 7.420 0.338 1.00 97.81 134 ILE A CA 1
ATOM 1060 C C . ILE A 1 134 ? -4.194 8.311 0.975 1.00 97.81 134 ILE A C 1
ATOM 1062 O O . ILE A 1 134 ? -4.700 8.028 2.064 1.00 97.81 134 ILE A O 1
ATOM 1066 N N . GLU A 1 135 ? -4.525 9.404 0.290 1.00 97.56 135 GLU A N 1
ATOM 1067 C CA . GLU A 1 135 ? -5.446 10.414 0.803 1.00 97.56 135 GLU A CA 1
ATOM 1068 C C . GLU A 1 135 ? -6.424 10.876 -0.285 1.00 97.56 135 GLU A C 1
ATOM 1070 O O . GLU A 1 135 ? -6.049 11.019 -1.448 1.00 97.56 135 GLU A O 1
ATOM 1075 N N . ASN A 1 136 ? -7.668 11.166 0.104 1.00 98.31 136 ASN A N 1
ATOM 1076 C CA . ASN A 1 136 ? -8.685 11.788 -0.757 1.00 98.31 136 ASN A CA 1
ATOM 1077 C C . ASN A 1 136 ? -9.036 10.980 -2.025 1.00 98.31 136 ASN A C 1
ATOM 1079 O O . ASN A 1 136 ? -9.206 11.552 -3.103 1.00 98.31 136 ASN A O 1
ATOM 1083 N N . LEU A 1 137 ? -9.174 9.656 -1.900 1.00 98.50 137 LEU A N 1
ATOM 1084 C CA . LEU A 1 137 ? -9.662 8.787 -2.976 1.00 98.50 137 LEU A CA 1
ATOM 1085 C C . LEU A 1 137 ? -11.118 8.377 -2.692 1.00 98.50 137 LEU A C 1
ATOM 1087 O O . LEU A 1 137 ? -11.361 7.474 -1.887 1.00 98.50 137 LEU A O 1
ATOM 1091 N N . PRO A 1 138 ? -12.107 9.052 -3.310 1.00 98.38 138 PRO A N 1
ATOM 1092 C CA . PRO A 1 138 ? -13.506 8.972 -2.892 1.00 98.38 138 PRO A CA 1
ATOM 1093 C C . PRO A 1 138 ? -14.187 7.638 -3.207 1.00 98.38 138 PRO A C 1
ATOM 1095 O O . PRO A 1 138 ? -15.204 7.348 -2.588 1.00 98.38 138 PRO A O 1
ATOM 1098 N N . GLN A 1 139 ? -13.658 6.848 -4.146 1.00 98.69 139 GLN A N 1
ATOM 1099 C CA . GLN A 1 139 ? -14.242 5.572 -4.586 1.00 98.69 139 GLN A CA 1
ATOM 1100 C C . GLN A 1 139 ? -13.419 4.348 -4.162 1.00 98.69 139 GLN A C 1
ATOM 1102 O O . GLN A 1 139 ? -13.798 3.228 -4.493 1.00 98.69 139 GLN A O 1
ATOM 1107 N N . LEU A 1 140 ? -12.306 4.530 -3.440 1.00 98.88 140 LEU A N 1
ATOM 1108 C CA . LEU A 1 140 ? -11.425 3.416 -3.084 1.00 98.88 140 LEU A CA 1
ATOM 1109 C C . LEU A 1 140 ? -12.110 2.517 -2.057 1.00 98.88 140 LEU A C 1
ATOM 1111 O O . LEU A 1 140 ? -12.414 2.976 -0.960 1.00 98.88 140 LEU A O 1
ATOM 1115 N N . GLU A 1 141 ? -12.335 1.249 -2.409 1.00 98.81 141 GLU A N 1
ATOM 1116 C CA . GLU A 1 141 ? -13.096 0.295 -1.596 1.00 98.81 141 GLU A CA 1
ATOM 1117 C C . GLU A 1 141 ? -12.219 -0.750 -0.900 1.00 98.81 141 GLU A C 1
ATOM 1119 O O . GLU A 1 141 ? -12.525 -1.167 0.223 1.00 98.81 141 GLU A O 1
ATOM 1124 N N . GLU A 1 142 ? -11.133 -1.171 -1.549 1.00 98.69 142 GLU A N 1
ATOM 1125 C CA . GLU A 1 142 ? -10.234 -2.217 -1.057 1.00 98.69 142 GLU A CA 1
ATOM 1126 C C . GLU A 1 142 ? -8.768 -1.792 -1.188 1.00 98.69 142 GLU A C 1
ATOM 1128 O O . GLU A 1 142 ? -8.314 -1.387 -2.263 1.00 98.69 142 GLU A O 1
ATOM 1133 N N . ILE A 1 143 ? -8.028 -1.952 -0.089 1.00 98.75 143 ILE A N 1
ATOM 1134 C CA . ILE A 1 143 ? -6.565 -1.904 -0.063 1.00 98.75 143 ILE A CA 1
ATOM 1135 C C . ILE A 1 143 ? -6.053 -3.266 0.402 1.00 98.75 143 ILE A C 1
ATOM 1137 O O . ILE A 1 143 ? -6.420 -3.741 1.481 1.00 98.75 143 ILE A O 1
ATOM 1141 N N . GLU A 1 144 ? -5.172 -3.864 -0.393 1.00 98.44 144 GLU A N 1
ATOM 1142 C CA . GLU A 1 144 ? -4.453 -5.088 -0.054 1.00 98.44 144 GLU A CA 1
ATOM 1143 C C . GLU A 1 144 ? -2.949 -4.867 -0.213 1.00 98.44 144 GLU A C 1
ATOM 1145 O O . GLU A 1 144 ? -2.467 -4.576 -1.308 1.00 98.44 144 GLU A O 1
ATOM 1150 N N . LEU A 1 145 ? -2.216 -4.990 0.893 1.00 98.12 145 LEU A N 1
ATOM 1151 C CA . LEU A 1 145 ? -0.761 -4.887 0.928 1.00 98.12 145 LEU A CA 1
ATOM 1152 C C . LEU A 1 145 ? -0.176 -6.221 1.383 1.00 98.12 145 LEU A C 1
ATOM 1154 O O . LEU A 1 145 ? -0.535 -6.739 2.441 1.00 98.12 145 LEU A O 1
ATOM 1158 N N . GLY A 1 146 ? 0.724 -6.776 0.583 1.00 96.12 146 GLY A N 1
ATOM 1159 C CA . GLY A 1 146 ? 1.440 -8.010 0.857 1.00 96.12 146 GLY A CA 1
ATOM 1160 C C . GLY A 1 146 ? 2.538 -7.846 1.907 1.00 96.12 146 GLY A C 1
ATOM 1161 O O . GLY A 1 146 ? 2.778 -6.749 2.421 1.00 96.12 146 GLY A O 1
ATOM 1162 N N . ARG A 1 147 ? 3.220 -8.948 2.241 1.00 92.56 147 ARG A N 1
ATOM 1163 C CA . ARG A 1 147 ? 4.273 -8.938 3.270 1.00 92.56 147 ARG A CA 1
ATOM 1164 C C . ARG A 1 147 ? 5.386 -7.951 2.912 1.00 92.56 147 ARG A C 1
ATOM 1166 O O . ARG A 1 147 ? 5.956 -8.021 1.822 1.00 92.56 147 ARG A O 1
ATOM 1173 N N . TRP A 1 148 ? 5.684 -7.041 3.834 1.00 92.12 148 TRP A N 1
ATOM 1174 C CA . TRP A 1 148 ? 6.711 -6.002 3.698 1.00 92.12 148 TRP A CA 1
ATOM 1175 C C . TRP A 1 148 ? 6.530 -5.004 2.532 1.00 92.12 148 TRP A C 1
ATOM 1177 O O . TRP A 1 148 ? 7.501 -4.374 2.138 1.00 92.12 148 TRP A O 1
ATOM 1187 N N . ALA A 1 149 ? 5.322 -4.818 1.980 1.00 93.31 149 ALA A N 1
ATOM 1188 C CA . ALA A 1 149 ? 5.087 -3.953 0.807 1.00 93.31 149 ALA A CA 1
ATOM 1189 C C . ALA A 1 149 ? 5.359 -2.443 0.999 1.00 93.31 149 ALA A C 1
ATOM 1191 O O . ALA A 1 149 ? 5.428 -1.725 0.012 1.00 93.31 149 ALA A O 1
ATOM 1192 N N . PHE A 1 150 ? 5.450 -1.959 2.235 1.00 95.19 150 PHE A N 1
ATOM 1193 C CA . PHE A 1 150 ? 5.886 -0.615 2.638 1.00 95.19 150 PHE A CA 1
ATOM 1194 C C . PHE A 1 150 ? 6.529 -0.714 4.027 1.00 95.19 150 PHE A C 1
ATOM 1196 O O . PHE A 1 150 ? 6.210 0.042 4.951 1.00 95.19 150 PHE A O 1
ATOM 1203 N N . SER A 1 151 ? 7.384 -1.726 4.201 1.00 89.69 151 SER A N 1
ATOM 1204 C CA . SER A 1 151 ? 8.171 -1.871 5.425 1.00 89.69 151 SER A CA 1
ATOM 1205 C C . SER A 1 151 ? 9.026 -0.618 5.649 1.00 89.69 151 SER A C 1
ATOM 1207 O O . SER A 1 151 ? 9.235 0.168 4.732 1.00 89.69 151 SER A O 1
ATOM 1209 N N . LEU A 1 152 ? 9.521 -0.408 6.869 1.00 89.62 152 LEU A N 1
ATOM 1210 C CA . LEU A 1 152 ? 10.406 0.719 7.203 1.00 89.62 152 LEU A CA 1
ATOM 1211 C C . LEU A 1 152 ? 9.842 2.106 6.826 1.00 89.62 152 LEU A C 1
ATOM 1213 O O . LEU A 1 152 ? 10.595 3.057 6.597 1.00 89.62 152 LEU A O 1
ATOM 1217 N N . SER A 1 153 ? 8.518 2.245 6.792 1.00 90.81 153 SER A N 1
ATOM 1218 C CA . SER A 1 153 ? 7.843 3.495 6.466 1.00 90.81 153 SER A CA 1
ATOM 1219 C C . SER A 1 153 ? 8.145 4.566 7.521 1.00 90.81 153 SER A C 1
ATOM 1221 O O . SER A 1 153 ? 8.137 4.328 8.734 1.00 90.81 153 SER A O 1
ATOM 1223 N N . LEU A 1 154 ? 8.405 5.792 7.066 1.00 92.94 154 LEU A N 1
ATOM 1224 C CA . LEU A 1 154 ? 8.492 6.962 7.946 1.00 92.94 154 LEU A CA 1
ATOM 1225 C C . LEU A 1 154 ? 7.115 7.585 8.199 1.00 92.94 154 LEU A C 1
ATOM 1227 O O . LEU A 1 154 ? 6.875 8.156 9.261 1.00 92.94 154 LEU A O 1
ATOM 1231 N 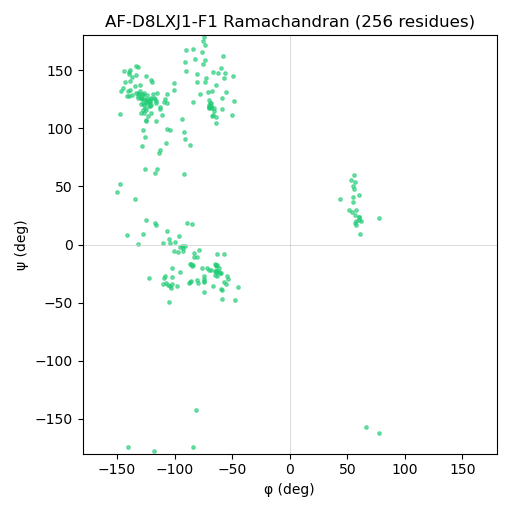N . SER A 1 155 ? 6.210 7.492 7.230 1.00 95.62 155 SER A N 1
ATOM 1232 C CA . SER A 1 155 ? 4.891 8.107 7.286 1.00 95.62 155 SER A CA 1
ATOM 1233 C C . SER A 1 155 ? 3.896 7.240 6.532 1.00 95.62 155 SER A C 1
ATOM 1235 O O . SER A 1 155 ? 3.911 7.181 5.306 1.00 95.62 155 SER A O 1
ATOM 1237 N N . THR A 1 156 ? 2.968 6.639 7.257 1.00 97.62 156 THR A N 1
ATOM 1238 C CA . THR A 1 156 ? 1.842 5.913 6.680 1.00 97.62 156 THR A CA 1
ATOM 1239 C C . THR A 1 156 ? 0.566 6.704 6.930 1.00 97.62 156 THR A C 1
ATOM 1241 O O . THR A 1 156 ? 0.236 7.000 8.077 1.00 97.62 156 THR A O 1
ATOM 1244 N N . LYS A 1 157 ? -0.150 7.063 5.862 1.00 98.50 157 LYS A N 1
ATOM 1245 C CA . LYS A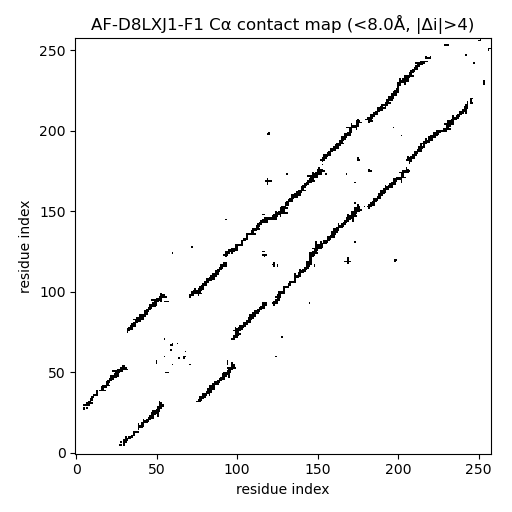 1 157 ? -1.417 7.796 5.916 1.00 98.50 157 LYS A CA 1
ATOM 1246 C C . LYS A 1 157 ? -2.477 7.097 5.081 1.00 98.50 157 LYS A C 1
ATOM 1248 O O . LYS A 1 157 ? -2.275 6.870 3.892 1.00 98.50 157 LYS A O 1
ATOM 1253 N N . ILE A 1 158 ? -3.612 6.812 5.706 1.00 98.62 158 ILE A N 1
ATOM 1254 C CA . ILE A 1 158 ? -4.805 6.254 5.068 1.00 98.62 158 ILE A CA 1
ATOM 1255 C C . ILE A 1 158 ? -5.967 7.162 5.468 1.00 98.62 158 ILE A C 1
ATOM 1257 O O . ILE A 1 158 ? -6.642 6.924 6.471 1.00 98.62 158 ILE A O 1
ATOM 1261 N N . ASN A 1 159 ? -6.147 8.254 4.724 1.00 98.56 159 ASN A N 1
ATOM 1262 C CA . ASN A 1 159 ? -7.011 9.357 5.143 1.00 98.56 159 ASN A CA 1
ATOM 1263 C C . ASN A 1 159 ? -8.083 9.702 4.109 1.00 98.56 159 ASN A C 1
ATOM 1265 O O . ASN A 1 159 ? -7.835 9.709 2.905 1.00 98.56 159 ASN A O 1
ATOM 1269 N N . ASN A 1 160 ? -9.263 10.099 4.585 1.00 98.69 160 ASN A N 1
ATOM 1270 C CA . ASN A 1 160 ? -10.349 10.619 3.748 1.00 98.69 160 ASN A CA 1
ATOM 1271 C C . ASN A 1 160 ? -10.727 9.649 2.614 1.00 98.69 160 ASN A C 1
ATOM 1273 O O . ASN A 1 160 ? -10.794 10.033 1.444 1.00 98.69 160 ASN A O 1
ATOM 1277 N N . LEU A 1 161 ? -10.962 8.385 2.976 1.00 98.75 161 LEU A N 1
ATOM 1278 C CA . LEU A 1 161 ? -11.391 7.323 2.062 1.00 98.75 161 LEU A CA 1
ATOM 1279 C C . LEU A 1 161 ? -12.820 6.901 2.439 1.00 98.75 161 LEU A C 1
ATOM 1281 O O . LEU A 1 161 ? -13.016 5.907 3.144 1.00 98.75 161 LEU A O 1
ATOM 1285 N N . PRO A 1 162 ? -13.843 7.677 2.032 1.00 98.56 162 PRO A N 1
ATOM 1286 C CA . PRO A 1 162 ? -15.213 7.500 2.508 1.00 98.56 162 PRO A CA 1
ATOM 1287 C C . PRO A 1 162 ? -15.837 6.162 2.102 1.00 98.56 162 PRO A C 1
ATOM 1289 O O . PRO A 1 162 ? -16.762 5.719 2.776 1.00 98.56 162 PRO A O 1
ATOM 1292 N N . GLN A 1 163 ? -15.339 5.520 1.041 1.00 98.69 163 GLN A N 1
ATOM 1293 C CA . GLN A 1 163 ? -15.836 4.236 0.536 1.00 98.69 163 GLN A CA 1
ATOM 1294 C C . GLN A 1 163 ? -14.939 3.043 0.887 1.00 98.69 163 GLN A C 1
ATOM 1296 O O . GLN A 1 163 ? -15.284 1.922 0.520 1.00 98.69 163 GLN A O 1
ATOM 1301 N N . LEU A 1 164 ? -13.833 3.240 1.620 1.00 98.88 164 LEU A N 1
ATOM 1302 C CA . LEU A 1 164 ? -12.938 2.135 1.968 1.00 98.88 164 LEU A CA 1
ATOM 1303 C C . LEU A 1 164 ? -13.669 1.173 2.900 1.00 98.88 164 LEU A C 1
ATOM 1305 O O . LEU A 1 164 ? -14.038 1.557 4.004 1.00 98.88 164 LEU A O 1
ATOM 1309 N N . LYS A 1 165 ? -13.866 -0.072 2.460 1.00 98.62 165 LYS A N 1
ATOM 1310 C CA . LYS A 1 165 ? -14.583 -1.127 3.194 1.00 98.62 165 LYS A CA 1
ATOM 1311 C C . LYS A 1 165 ? -13.623 -2.128 3.823 1.00 98.62 165 LYS A C 1
ATOM 1313 O O . LYS A 1 165 ? -13.883 -2.612 4.930 1.00 98.62 165 LYS A O 1
ATOM 1318 N N . VAL A 1 166 ? -12.537 -2.440 3.113 1.00 98.50 166 VAL A N 1
ATOM 1319 C CA . VAL A 1 166 ? -11.629 -3.544 3.437 1.00 98.50 166 VAL A CA 1
ATOM 1320 C C . VAL A 1 166 ? -10.176 -3.080 3.406 1.00 98.50 166 VAL A C 1
ATOM 1322 O O . VAL A 1 166 ? -9.710 -2.532 2.408 1.00 98.50 166 VAL A O 1
ATOM 1325 N N . LEU A 1 167 ? -9.459 -3.361 4.494 1.00 98.44 167 LEU A N 1
ATOM 1326 C CA . LEU A 1 167 ? -8.010 -3.208 4.595 1.00 98.44 167 LEU A CA 1
ATOM 1327 C C . LEU A 1 167 ? -7.377 -4.562 4.928 1.00 98.44 167 LEU A C 1
ATOM 1329 O O . LEU A 1 167 ? -7.672 -5.150 5.971 1.00 98.44 167 LEU A O 1
ATOM 1333 N N . LYS A 1 168 ? -6.499 -5.051 4.055 1.00 97.94 168 LYS A N 1
ATOM 1334 C CA . LYS A 1 168 ? -5.729 -6.281 4.261 1.00 97.94 168 LYS A CA 1
ATOM 1335 C C . LYS A 1 168 ? -4.243 -5.967 4.278 1.00 97.94 168 LYS A C 1
ATOM 1337 O O . LYS A 1 168 ? -3.747 -5.310 3.365 1.00 97.94 168 LYS A O 1
ATOM 1342 N N . LEU A 1 169 ? -3.548 -6.441 5.305 1.00 97.00 169 LEU A N 1
ATOM 1343 C CA . LEU A 1 169 ? -2.123 -6.196 5.504 1.00 97.00 169 LEU A CA 1
ATOM 1344 C C . LEU A 1 169 ? -1.396 -7.517 5.752 1.00 97.00 169 LEU A C 1
ATOM 1346 O O . LEU A 1 169 ? -1.766 -8.263 6.654 1.00 97.00 169 LEU A O 1
ATOM 1350 N N . GLY A 1 170 ? -0.357 -7.785 4.968 1.00 95.31 170 GLY A N 1
ATOM 1351 C CA . GLY A 1 170 ? 0.618 -8.845 5.203 1.00 95.31 170 GLY A CA 1
ATOM 1352 C C . GLY A 1 170 ? 1.579 -8.509 6.343 1.00 95.31 170 GLY A C 1
ATOM 1353 O O . GLY A 1 170 ? 1.617 -7.368 6.819 1.00 95.31 170 GLY A O 1
ATOM 1354 N N . TRP A 1 171 ? 2.387 -9.494 6.744 1.00 92.06 171 TRP A N 1
ATOM 1355 C CA . TRP A 1 171 ? 3.411 -9.354 7.787 1.00 92.06 171 TRP A CA 1
ATOM 1356 C C . TRP A 1 171 ? 4.248 -8.104 7.529 1.00 92.06 171 TRP A C 1
ATOM 1358 O O . TRP A 1 171 ? 4.808 -7.946 6.441 1.00 92.06 171 TRP A O 1
ATOM 1368 N N . GLY A 1 172 ? 4.318 -7.200 8.509 1.00 91.56 172 GLY A N 1
ATOM 1369 C CA . GLY A 1 172 ? 5.163 -6.006 8.414 1.00 91.56 172 GLY A CA 1
ATOM 1370 C C . GLY A 1 172 ? 4.866 -5.100 7.216 1.00 91.56 172 GLY A C 1
ATOM 1371 O O . GLY A 1 172 ? 5.739 -4.336 6.816 1.00 91.56 172 GLY A O 1
ATOM 1372 N N . ALA A 1 173 ? 3.673 -5.192 6.614 1.00 94.56 173 ALA A N 1
ATOM 1373 C CA . ALA A 1 173 ? 3.344 -4.476 5.382 1.00 94.56 173 ALA A CA 1
ATOM 1374 C C . ALA A 1 173 ? 3.509 -2.957 5.500 1.00 94.56 173 ALA A C 1
ATOM 1376 O O . ALA A 1 173 ? 3.856 -2.328 4.511 1.00 94.56 173 ALA A O 1
ATOM 1377 N N . ILE A 1 174 ? 3.266 -2.383 6.681 1.00 95.25 174 ILE A N 1
ATOM 1378 C CA . ILE A 1 174 ? 3.410 -0.947 6.966 1.00 95.25 174 ILE A CA 1
ATOM 1379 C C . ILE A 1 174 ? 4.146 -0.714 8.294 1.00 95.25 174 ILE A C 1
ATOM 1381 O O . ILE A 1 174 ? 3.786 0.177 9.069 1.00 95.25 174 ILE A O 1
ATOM 1385 N N . SER A 1 175 ? 5.166 -1.534 8.567 1.00 93.12 175 SER A N 1
ATOM 1386 C CA . SER A 1 175 ? 6.046 -1.340 9.721 1.00 93.12 175 SER A CA 1
ATOM 1387 C C . SER A 1 175 ? 6.789 -0.006 9.614 1.00 93.12 175 SER A C 1
ATOM 1389 O O . SER A 1 175 ? 7.109 0.479 8.527 1.00 93.12 175 SER A O 1
ATOM 1391 N N . GLY A 1 176 ? 7.054 0.611 10.758 1.00 92.12 176 GLY A N 1
ATOM 1392 C CA . GLY A 1 176 ? 7.866 1.810 10.847 1.00 92.12 176 GLY A CA 1
ATOM 1393 C C . GLY A 1 176 ? 9.350 1.515 10.638 1.00 92.12 176 GLY A C 1
ATOM 1394 O O . GLY A 1 176 ? 9.829 0.400 10.833 1.00 92.12 176 GLY A O 1
ATOM 1395 N N . SER A 1 177 ? 10.116 2.536 10.263 1.00 88.94 177 SER A N 1
ATOM 1396 C CA . SER A 1 177 ? 11.579 2.433 10.276 1.00 88.94 177 SER A CA 1
ATOM 1397 C C . SER A 1 177 ? 12.103 2.353 11.711 1.00 88.94 177 SER A C 1
ATOM 1399 O O . SER A 1 177 ? 11.929 3.296 12.486 1.00 88.94 177 SER A O 1
ATOM 1401 N N . TYR A 1 178 ? 12.827 1.281 12.045 1.00 85.50 178 TYR A N 1
ATOM 1402 C CA . TYR A 1 178 ? 13.514 1.128 13.335 1.00 85.50 178 TYR A CA 1
ATOM 1403 C C . TYR A 1 178 ? 14.589 2.202 13.580 1.00 85.50 178 TYR A C 1
ATOM 1405 O O . TYR A 1 178 ? 14.959 2.459 14.723 1.00 85.50 178 TYR A O 1
ATOM 1413 N N . GLN A 1 179 ? 15.074 2.854 12.518 1.00 85.44 179 GLN A N 1
ATOM 1414 C CA . GLN A 1 179 ? 16.034 3.961 12.593 1.00 85.44 179 GLN A CA 1
ATOM 1415 C C . GLN A 1 179 ? 15.356 5.313 12.867 1.00 85.44 179 GLN A C 1
ATOM 1417 O O . GLN A 1 179 ? 16.037 6.306 13.123 1.00 85.44 179 GLN A O 1
ATOM 1422 N N . SER A 1 180 ? 14.024 5.375 12.784 1.00 87.06 180 SER A N 1
ATOM 1423 C CA . SER A 1 180 ? 13.254 6.600 12.969 1.00 87.06 180 SER A CA 1
ATOM 1424 C C . SER A 1 180 ? 12.634 6.676 14.356 1.00 87.06 180 SER A C 1
ATOM 1426 O O . SER A 1 180 ? 11.957 5.763 14.821 1.00 87.06 180 SER A O 1
ATOM 1428 N N . GLU A 1 181 ? 12.784 7.836 14.987 1.00 90.62 181 GLU A N 1
ATOM 1429 C CA . GLU A 1 181 ? 12.112 8.173 16.245 1.00 90.62 181 GLU A CA 1
ATOM 1430 C C . GLU A 1 181 ? 10.760 8.874 16.036 1.00 90.62 181 GLU A C 1
ATOM 1432 O O . GLU A 1 181 ? 10.058 9.212 16.993 1.00 90.62 181 GLU A O 1
ATOM 1437 N N . THR A 1 182 ? 10.386 9.101 14.775 1.00 92.12 182 THR A N 1
ATOM 1438 C CA . THR A 1 182 ? 9.219 9.898 14.380 1.00 92.12 182 THR A CA 1
ATOM 1439 C C . THR A 1 182 ? 8.291 9.169 13.414 1.00 92.12 182 THR A C 1
ATOM 1441 O O . THR A 1 182 ? 7.368 9.798 12.897 1.00 92.12 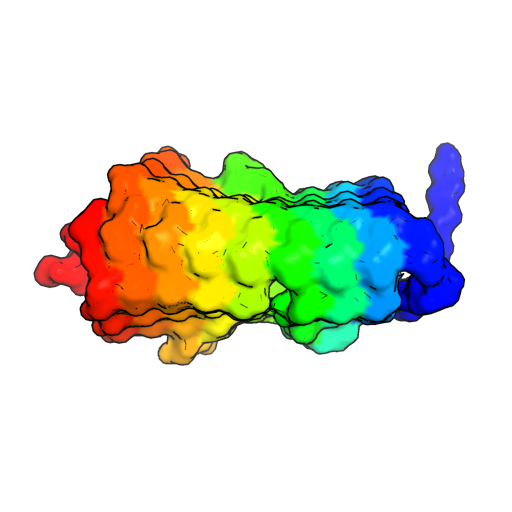182 THR A O 1
ATOM 1444 N N . SER A 1 183 ? 8.502 7.867 13.177 1.00 94.38 183 SER A N 1
ATOM 1445 C CA . SER A 1 183 ? 7.630 7.077 12.304 1.00 94.38 183 SER A CA 1
ATOM 1446 C C . SER A 1 183 ? 6.174 7.176 12.772 1.00 94.38 183 SER A C 1
ATOM 1448 O O . SER A 1 183 ? 5.866 7.033 13.964 1.00 94.38 183 SER A O 1
ATOM 1450 N N . LYS A 1 184 ? 5.272 7.465 11.832 1.00 96.75 184 LYS A N 1
ATOM 1451 C CA . LYS A 1 184 ? 3.870 7.750 12.138 1.00 96.75 184 LYS A CA 1
ATOM 1452 C C . LYS A 1 184 ? 2.928 6.937 11.266 1.00 96.75 184 LYS A C 1
ATOM 1454 O O . LYS A 1 184 ? 3.060 6.953 10.046 1.00 96.75 184 LYS A O 1
ATOM 1459 N N . LEU A 1 185 ? 1.938 6.315 11.896 1.00 97.25 185 LEU A N 1
ATOM 1460 C CA . LEU A 1 185 ? 0.759 5.763 11.241 1.00 97.25 185 LEU A CA 1
ATOM 1461 C C . LEU A 1 185 ? -0.453 6.631 11.569 1.00 97.25 185 LEU A C 1
ATOM 1463 O O . LEU A 1 185 ? -0.783 6.857 12.733 1.00 97.25 185 LEU A O 1
ATOM 1467 N N . GLU A 1 186 ? -1.132 7.101 10.535 1.00 98.25 186 GLU A N 1
ATOM 1468 C CA . GLU A 1 186 ? -2.340 7.897 10.646 1.00 98.25 186 GLU A CA 1
ATOM 1469 C C . GLU A 1 186 ? -3.451 7.304 9.777 1.00 98.25 186 GLU A C 1
ATOM 1471 O O . GLU A 1 186 ? -3.282 7.094 8.576 1.00 98.25 186 GLU A O 1
ATOM 1476 N N . MET A 1 187 ? -4.597 7.036 10.397 1.00 98.50 187 MET A N 1
ATOM 1477 C CA . MET A 1 187 ? -5.818 6.632 9.713 1.00 98.50 187 MET A CA 1
ATOM 1478 C C . MET A 1 187 ? -6.945 7.561 10.160 1.00 98.50 187 MET A C 1
ATOM 1480 O O . MET A 1 187 ? -7.306 7.580 11.341 1.00 98.50 187 MET A O 1
ATOM 1484 N N . ARG A 1 188 ? -7.497 8.350 9.237 1.00 98.75 188 ARG A N 1
ATOM 1485 C CA . ARG A 1 188 ? -8.564 9.312 9.540 1.00 98.75 188 ARG A CA 1
ATOM 1486 C C . ARG A 1 188 ? -9.703 9.253 8.543 1.00 98.75 188 ARG A C 1
ATOM 1488 O O . ARG A 1 188 ? -9.483 9.121 7.342 1.00 98.75 188 ARG A O 1
ATOM 1495 N N . ASN A 1 189 ? -10.917 9.481 9.034 1.00 98.69 189 ASN A N 1
ATOM 1496 C CA . ASN A 1 189 ? -12.107 9.670 8.204 1.00 98.69 189 ASN A CA 1
ATOM 1497 C C . ASN A 1 189 ? -12.327 8.477 7.261 1.00 98.69 189 ASN A C 1
ATOM 1499 O O . ASN A 1 189 ? -12.353 8.617 6.036 1.00 98.69 189 ASN A O 1
ATOM 1503 N N . LEU A 1 190 ? -12.489 7.299 7.869 1.00 98.75 190 LEU A N 1
ATOM 1504 C CA . LEU A 1 190 ? -12.749 6.028 7.191 1.00 98.75 190 LEU A CA 1
ATOM 1505 C C . LEU 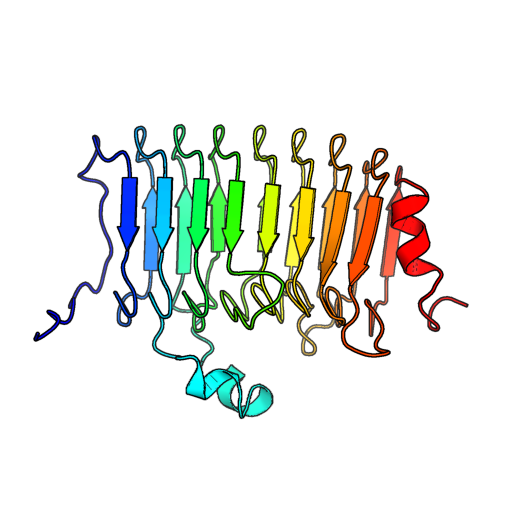A 1 190 ? -14.132 5.495 7.609 1.00 98.75 190 LEU A C 1
ATOM 1507 O O . LEU A 1 190 ? -14.230 4.439 8.239 1.00 98.75 190 LEU A O 1
ATOM 1511 N N . PRO A 1 191 ? -15.223 6.236 7.322 1.00 98.31 191 PRO A N 1
ATOM 1512 C CA . PRO A 1 191 ? -16.548 5.925 7.843 1.00 98.31 191 PRO A CA 1
ATOM 1513 C C . PRO A 1 191 ? -17.095 4.591 7.333 1.00 98.31 191 PRO A C 1
ATOM 1515 O O . PRO A 1 191 ? -17.892 3.988 8.034 1.00 98.31 191 PRO A O 1
ATOM 1518 N N . SER A 1 192 ? -16.686 4.096 6.164 1.00 98.44 192 SER A N 1
ATOM 1519 C CA . SER A 1 192 ? -17.175 2.812 5.633 1.00 98.44 192 SER A CA 1
ATOM 1520 C C . SER A 1 192 ? -16.297 1.616 6.000 1.00 98.44 192 SER A C 1
ATOM 1522 O O . SER A 1 192 ? -16.653 0.485 5.664 1.00 98.44 192 SER A O 1
ATOM 1524 N N . LEU A 1 193 ? -15.172 1.836 6.697 1.00 98.69 193 LEU A N 1
ATOM 1525 C CA . LEU A 1 193 ? -14.223 0.764 6.980 1.00 98.69 193 LEU A CA 1
ATOM 1526 C C . LEU A 1 193 ? -14.851 -0.225 7.950 1.00 98.69 193 LEU A C 1
ATOM 1528 O O . LEU A 1 193 ? -15.171 0.122 9.086 1.00 98.69 193 LEU A O 1
ATOM 1532 N N . HIS A 1 194 ? -15.011 -1.459 7.483 1.00 97.62 194 HIS A N 1
ATOM 1533 C CA . HIS A 1 194 ? -15.796 -2.472 8.172 1.00 97.62 194 HIS A CA 1
ATOM 1534 C C . HIS A 1 194 ? -14.994 -3.731 8.503 1.00 97.62 194 HIS A C 1
ATOM 1536 O O . HIS A 1 194 ? -15.286 -4.411 9.492 1.00 97.62 194 HIS A O 1
ATOM 1542 N N . SER A 1 195 ? -13.977 -4.036 7.691 1.00 98.06 195 SER A N 1
ATOM 1543 C CA . SER A 1 195 ? -13.110 -5.195 7.873 1.00 98.06 195 SER A CA 1
ATOM 1544 C C . SER A 1 195 ? -11.636 -4.819 7.785 1.00 98.06 195 SER A C 1
ATOM 1546 O O . SER A 1 195 ? -11.196 -4.188 6.823 1.00 98.06 195 SER A O 1
ATOM 1548 N N . ILE A 1 196 ? -10.879 -5.256 8.788 1.00 97.50 196 ILE A N 1
ATOM 1549 C CA . ILE A 1 196 ? -9.420 -5.231 8.801 1.00 97.50 196 ILE A CA 1
ATOM 1550 C C . ILE A 1 196 ? -8.940 -6.672 8.958 1.00 97.50 196 ILE A C 1
ATOM 1552 O O . ILE A 1 196 ? -9.362 -7.373 9.878 1.00 97.50 196 ILE A O 1
ATOM 1556 N N . THR A 1 197 ? -8.071 -7.121 8.057 1.00 95.88 197 THR A N 1
ATOM 1557 C CA . THR A 1 197 ? -7.412 -8.428 8.165 1.00 95.88 197 THR A CA 1
ATOM 1558 C C . THR A 1 197 ? -5.905 -8.240 8.196 1.00 95.88 197 THR A C 1
ATOM 1560 O O . THR A 1 197 ? -5.335 -7.619 7.301 1.00 95.88 197 THR A O 1
ATOM 1563 N N . LEU A 1 198 ? -5.273 -8.777 9.231 1.00 94.31 198 LEU A N 1
ATOM 1564 C CA . LEU A 1 198 ? -3.836 -8.731 9.455 1.00 94.31 198 LEU A CA 1
ATOM 1565 C C . LEU A 1 198 ? -3.300 -10.155 9.329 1.00 94.31 198 LEU A C 1
ATOM 1567 O O . LEU A 1 198 ? -3.723 -11.037 10.075 1.00 94.31 198 LEU A O 1
ATOM 1571 N N . TYR A 1 199 ? -2.417 -10.381 8.366 1.00 92.56 199 TYR A N 1
ATOM 1572 C CA . TYR A 1 199 ? -1.707 -11.640 8.177 1.00 92.56 199 TYR A CA 1
ATOM 1573 C C . TYR A 1 199 ? -0.304 -11.511 8.759 1.00 92.56 199 TYR A C 1
ATOM 1575 O O . TYR A 1 199 ? 0.356 -10.487 8.564 1.00 92.56 199 TYR A O 1
ATOM 1583 N N . GLY A 1 200 ? 0.152 -12.561 9.434 1.00 87.00 200 GLY A N 1
ATOM 1584 C CA . GLY A 1 200 ? 1.413 -12.572 10.159 1.00 87.00 200 GLY A CA 1
ATOM 1585 C C . GLY A 1 200 ? 1.407 -11.627 11.359 1.00 87.00 200 GLY A C 1
ATOM 1586 O O . GLY A 1 200 ? 0.358 -11.278 11.906 1.00 87.00 200 GLY A O 1
ATOM 1587 N N . ASP A 1 201 ? 2.608 -11.231 11.757 1.00 84.75 201 ASP A N 1
ATOM 1588 C CA . ASP A 1 201 ? 2.855 -10.361 12.899 1.00 84.75 201 ASP A CA 1
ATOM 1589 C C . ASP A 1 201 ? 3.530 -9.048 12.450 1.00 84.75 201 ASP A C 1
ATOM 1591 O O . ASP A 1 201 ? 3.717 -8.792 11.254 1.00 84.75 201 ASP A O 1
ATOM 1595 N N . ASP A 1 202 ? 3.864 -8.171 13.403 1.00 88.69 202 ASP A N 1
ATOM 1596 C CA . ASP A 1 202 ? 4.654 -6.954 13.177 1.00 88.69 202 ASP A CA 1
ATOM 1597 C C . ASP A 1 202 ? 4.094 -5.969 12.131 1.00 88.69 202 ASP A C 1
ATOM 1599 O O . ASP A 1 202 ? 4.828 -5.098 11.658 1.00 88.69 202 ASP A O 1
ATOM 1603 N N . ASN A 1 203 ? 2.802 -6.048 11.769 1.00 91.00 203 ASN A N 1
ATOM 1604 C CA . ASN A 1 203 ? 2.202 -5.181 10.740 1.00 91.00 203 ASN A CA 1
ATOM 1605 C C . ASN A 1 203 ? 2.438 -3.688 11.020 1.00 91.00 203 ASN A C 1
ATOM 1607 O O . ASN A 1 203 ? 2.536 -2.906 10.077 1.00 91.00 203 ASN A O 1
ATOM 1611 N N . PHE A 1 204 ? 2.549 -3.319 12.300 1.00 91.94 204 PHE A N 1
ATOM 1612 C CA . PHE A 1 204 ? 2.776 -1.962 12.788 1.00 91.94 204 PHE A CA 1
ATOM 1613 C C . PHE A 1 204 ? 4.007 -1.869 13.709 1.00 91.94 204 PHE A C 1
ATOM 1615 O O . PHE A 1 204 ? 4.109 -0.948 14.525 1.00 91.94 204 PHE A O 1
ATOM 1622 N N . CYS A 1 205 ? 4.932 -2.831 13.623 1.00 90.19 205 CYS A N 1
ATOM 1623 C CA . CYS A 1 205 ? 6.180 -2.797 14.382 1.00 90.19 205 CYS A CA 1
ATOM 1624 C C . CYS A 1 205 ? 6.945 -1.505 14.074 1.00 90.19 205 CYS A C 1
ATOM 1626 O O . CYS A 1 205 ? 6.888 -1.006 12.955 1.00 90.19 205 CYS A O 1
ATOM 1628 N N . ASP A 1 206 ? 7.610 -0.927 15.072 1.00 91.31 206 ASP A N 1
ATOM 1629 C CA . ASP A 1 206 ? 8.406 0.298 14.957 1.00 91.31 206 ASP A CA 1
ATOM 1630 C C . ASP A 1 206 ? 7.677 1.574 14.530 1.00 91.31 206 ASP A C 1
ATOM 1632 O O . ASP A 1 206 ? 8.320 2.610 14.352 1.00 91.31 206 ASP A O 1
ATOM 1636 N N . VAL A 1 207 ? 6.347 1.564 14.464 1.00 93.06 207 VAL A N 1
ATOM 1637 C CA . VAL A 1 207 ? 5.541 2.789 14.433 1.00 93.06 207 VAL A CA 1
ATOM 1638 C C . VAL A 1 207 ? 5.657 3.487 15.791 1.00 93.06 207 VAL A C 1
ATOM 1640 O O . VAL A 1 207 ? 5.255 2.924 16.806 1.00 93.06 207 VAL A O 1
ATOM 1643 N N . LYS A 1 208 ? 6.183 4.720 15.841 1.00 94.50 208 LYS A N 1
ATOM 1644 C CA . LYS A 1 208 ? 6.354 5.465 17.106 1.00 94.50 208 LYS A CA 1
ATOM 1645 C C . LYS A 1 208 ? 5.108 6.248 17.507 1.00 94.50 208 LYS A C 1
ATOM 1647 O O . LYS A 1 208 ? 4.847 6.408 18.702 1.00 94.50 208 LYS A O 1
ATOM 1652 N N . GLU A 1 209 ? 4.344 6.739 16.536 1.00 95.31 209 GLU A N 1
ATOM 1653 C CA . GLU A 1 209 ? 3.096 7.467 16.762 1.00 95.31 209 GLU A CA 1
ATOM 1654 C C . GLU A 1 209 ? 1.949 6.872 15.953 1.00 95.31 209 GLU A C 1
ATOM 1656 O O . GLU A 1 209 ? 2.043 6.720 14.737 1.00 95.31 209 GLU A O 1
ATOM 1661 N N . LEU A 1 210 ? 0.842 6.597 16.637 1.00 95.69 210 LEU A N 1
ATOM 1662 C CA . LEU A 1 210 ? -0.397 6.137 16.038 1.00 95.69 210 LEU A CA 1
ATOM 1663 C C . LEU A 1 210 ? -1.499 7.175 16.226 1.00 95.69 210 LEU A C 1
ATOM 1665 O O . LEU A 1 210 ? -1.769 7.609 17.350 1.00 95.69 210 LEU A O 1
ATOM 1669 N N . VAL A 1 211 ? -2.189 7.508 15.138 1.00 97.62 211 VAL A N 1
ATOM 1670 C CA . VAL A 1 211 ? -3.397 8.328 15.180 1.00 97.62 211 VAL A CA 1
ATOM 1671 C C . VAL A 1 211 ? -4.541 7.648 14.445 1.00 97.62 211 VAL A C 1
ATOM 1673 O O . VAL A 1 211 ? -4.440 7.373 13.252 1.00 97.62 211 VAL A O 1
ATOM 1676 N N . LEU A 1 212 ? -5.640 7.420 15.160 1.00 98.00 212 LEU A N 1
ATOM 1677 C CA . LEU A 1 212 ? -6.886 6.887 14.625 1.00 98.00 212 LEU A CA 1
ATOM 1678 C C . LEU A 1 212 ? -8.022 7.878 14.891 1.00 98.00 212 LEU A C 1
ATOM 1680 O O . LEU A 1 212 ? -8.304 8.211 16.045 1.00 98.00 212 LEU A O 1
ATOM 1684 N N . GLU A 1 213 ? -8.696 8.328 13.835 1.00 98.56 213 GLU A N 1
ATOM 1685 C CA . GLU A 1 213 ? -9.791 9.292 13.952 1.00 98.56 213 GLU A CA 1
ATOM 1686 C C . GLU A 1 213 ? -10.973 8.962 13.034 1.00 98.56 213 GLU A C 1
ATOM 1688 O O . GLU A 1 213 ? -10.798 8.730 11.840 1.00 98.56 213 GLU A O 1
ATOM 1693 N N . ASN A 1 214 ? -12.197 9.005 13.565 1.00 98.44 214 ASN A N 1
ATOM 1694 C CA . ASN A 1 214 ? -13.435 8.849 12.788 1.00 98.44 214 ASN A CA 1
ATOM 1695 C C . ASN A 1 214 ? -13.469 7.522 11.990 1.00 98.44 214 ASN A C 1
ATOM 1697 O O . ASN A 1 214 ? -13.682 7.503 10.775 1.00 98.44 214 ASN A O 1
ATOM 1701 N N . ILE A 1 215 ? -13.261 6.405 12.699 1.00 98.25 215 ILE A N 1
ATOM 1702 C CA . ILE A 1 215 ? -13.262 5.022 12.180 1.00 98.25 215 ILE A CA 1
ATOM 1703 C C . ILE A 1 215 ? -14.256 4.181 12.997 1.00 98.25 215 ILE A C 1
ATOM 1705 O O . ILE A 1 215 ? -13.899 3.286 13.771 1.00 98.25 215 ILE A O 1
ATOM 1709 N N . MET A 1 216 ? -15.535 4.532 12.901 1.00 96.94 216 MET A N 1
ATOM 1710 C CA . MET A 1 216 ? -16.559 4.042 13.832 1.00 96.94 216 MET A CA 1
ATOM 1711 C C . MET A 1 216 ? -17.180 2.692 13.444 1.00 96.94 216 MET A C 1
ATOM 1713 O O . MET A 1 216 ? -17.779 2.048 14.299 1.00 96.94 216 MET A O 1
ATOM 1717 N N . ASN A 1 217 ? -17.021 2.241 12.195 1.00 96.94 217 ASN A N 1
ATOM 1718 C CA . ASN A 1 217 ? -17.820 1.144 11.631 1.00 96.94 217 ASN A CA 1
ATOM 1719 C C . ASN A 1 217 ? -17.086 -0.196 11.470 1.00 96.94 217 ASN A C 1
ATOM 1721 O O . ASN A 1 217 ? -17.635 -1.111 10.855 1.00 96.94 217 ASN A O 1
ATOM 1725 N N . VAL A 1 218 ? -15.889 -0.353 12.046 1.00 97.75 218 VAL A N 1
ATOM 1726 C CA . VAL A 1 218 ? -15.159 -1.629 11.990 1.00 97.75 218 VAL A CA 1
ATOM 1727 C C . VAL A 1 218 ? -15.879 -2.670 12.844 1.00 97.75 218 VAL A C 1
ATOM 1729 O O . VAL A 1 218 ? -16.007 -2.517 14.058 1.00 97.75 218 VAL A O 1
ATOM 1732 N N . GLN A 1 219 ? -16.328 -3.748 12.203 1.00 95.25 219 GLN A N 1
ATOM 1733 C CA . GLN A 1 219 ? -17.010 -4.870 12.859 1.00 95.25 219 GLN A CA 1
ATOM 1734 C C . GLN A 1 219 ? -16.147 -6.128 12.901 1.00 95.25 219 GLN A C 1
ATOM 1736 O O . GLN A 1 219 ? -16.261 -6.929 13.830 1.00 95.25 219 GLN A O 1
ATOM 1741 N N . ASN A 1 220 ? -15.253 -6.281 11.922 1.00 94.81 220 ASN A N 1
ATOM 1742 C CA . ASN A 1 220 ? -14.419 -7.462 11.773 1.00 94.81 220 ASN A CA 1
ATOM 1743 C C . ASN A 1 220 ? -12.947 -7.069 11.822 1.00 94.81 220 ASN A C 1
ATOM 1745 O O . ASN A 1 220 ? -12.469 -6.312 10.978 1.00 94.81 220 ASN A O 1
ATOM 1749 N N . VAL A 1 221 ? -12.237 -7.614 12.805 1.00 94.12 221 VAL A N 1
ATOM 1750 C CA . VAL A 1 221 ? -10.782 -7.533 12.900 1.00 94.12 221 VAL A CA 1
ATOM 1751 C C . VAL A 1 221 ? -10.269 -8.960 13.002 1.00 94.12 221 VAL A C 1
ATOM 1753 O O . VAL A 1 221 ? -10.465 -9.618 14.022 1.00 94.12 221 VAL A O 1
ATOM 1756 N N . ASN A 1 222 ? -9.673 -9.440 11.916 1.00 92.75 222 ASN A N 1
ATOM 1757 C CA . ASN A 1 222 ? -9.158 -10.798 11.800 1.00 92.75 222 ASN A CA 1
ATOM 1758 C C . ASN A 1 222 ? -7.635 -10.749 11.860 1.00 92.75 222 ASN A C 1
ATOM 1760 O O . ASN A 1 222 ? -7.015 -10.081 11.037 1.00 92.75 222 ASN A O 1
ATOM 1764 N N . ILE A 1 223 ? -7.040 -11.454 12.818 1.00 90.38 223 ILE A N 1
ATOM 1765 C CA . ILE A 1 223 ? -5.587 -11.588 12.928 1.00 90.38 223 ILE A CA 1
ATOM 1766 C C . ILE A 1 223 ? -5.244 -13.047 12.644 1.00 90.38 223 ILE A C 1
ATOM 1768 O O . ILE A 1 223 ? -5.672 -13.941 13.374 1.00 90.38 223 ILE A O 1
ATOM 1772 N N . ILE A 1 224 ? -4.492 -13.277 11.578 1.00 89.50 224 ILE A N 1
ATOM 1773 C CA . ILE A 1 224 ? -4.033 -14.590 11.135 1.00 89.50 224 ILE A CA 1
ATOM 1774 C C . ILE A 1 224 ? -2.544 -14.640 11.454 1.00 89.50 224 ILE A C 1
ATOM 1776 O O . ILE A 1 224 ? -1.720 -14.231 10.642 1.00 89.50 224 ILE A O 1
ATOM 1780 N N . LYS A 1 225 ? -2.214 -15.053 12.679 1.00 76.75 225 LYS A N 1
ATOM 1781 C CA . LYS A 1 225 ? -0.830 -15.073 13.158 1.00 76.75 225 LYS A CA 1
ATOM 1782 C C . LYS A 1 225 ? -0.086 -16.302 12.664 1.00 76.75 225 LYS A C 1
ATOM 1784 O O . LYS A 1 225 ? -0.620 -17.409 12.724 1.00 76.75 225 LYS A O 1
ATOM 1789 N N . ASP A 1 226 ? 1.168 -16.090 12.283 1.00 66.44 226 ASP A N 1
ATOM 1790 C CA . ASP A 1 226 ? 2.110 -17.162 11.965 1.00 66.44 226 ASP A CA 1
ATOM 1791 C C . ASP A 1 226 ? 2.985 -17.515 13.188 1.00 66.44 226 ASP A C 1
ATOM 1793 O O . ASP A 1 226 ? 3.488 -18.635 13.278 1.00 66.44 226 ASP A O 1
ATOM 1797 N N . GLN A 1 227 ? 3.161 -16.586 14.143 1.00 64.25 227 GLN A N 1
ATOM 1798 C CA . GLN A 1 227 ? 3.974 -16.744 15.357 1.00 64.25 227 GLN A CA 1
ATOM 1799 C C . GLN A 1 227 ? 3.307 -16.096 16.599 1.00 64.25 227 GLN A C 1
ATOM 1801 O O . GLN A 1 227 ? 2.161 -15.655 16.576 1.00 64.25 227 GLN A O 1
ATOM 1806 N N . ASN A 1 228 ? 4.014 -16.077 17.738 1.00 61.25 228 ASN A N 1
ATOM 1807 C CA . ASN A 1 228 ? 3.564 -15.469 19.004 1.00 61.25 228 ASN A CA 1
ATOM 1808 C C . ASN A 1 228 ? 3.945 -13.974 19.153 1.00 61.25 228 ASN A C 1
ATOM 1810 O O . ASN A 1 228 ? 3.965 -13.467 20.279 1.00 61.25 228 ASN A O 1
ATOM 1814 N N . SER A 1 229 ? 4.283 -13.265 18.072 1.00 67.06 229 SER A N 1
ATOM 1815 C CA . SER A 1 229 ? 4.705 -11.855 18.134 1.00 67.06 229 SER A CA 1
ATOM 1816 C C . SER A 1 229 ? 3.535 -10.882 18.340 1.00 67.06 229 SER A C 1
ATOM 1818 O O . SER A 1 229 ? 2.347 -11.225 18.262 1.00 67.06 229 SER A O 1
ATOM 1820 N N . SER A 1 230 ? 3.884 -9.648 18.706 1.00 80.31 230 SER A N 1
ATOM 1821 C CA . SER A 1 230 ? 2.967 -8.515 18.827 1.00 80.31 230 SER A CA 1
ATOM 1822 C C . SER A 1 230 ? 2.715 -7.863 17.462 1.00 80.31 230 SER A C 1
ATOM 1824 O O . SER A 1 230 ? 3.472 -8.030 16.508 1.00 80.31 230 SER A O 1
ATOM 1826 N N . LEU A 1 231 ? 1.610 -7.120 17.357 1.00 85.62 231 LEU A N 1
ATOM 1827 C CA . LEU A 1 231 ? 1.321 -6.301 16.174 1.00 85.62 231 LEU A CA 1
ATOM 1828 C C . LEU A 1 231 ? 2.088 -4.975 16.220 1.00 85.62 231 LEU A C 1
ATOM 1830 O O . LEU A 1 231 ? 2.428 -4.421 15.173 1.00 85.62 231 LEU A O 1
ATOM 1834 N N . PHE A 1 232 ? 2.336 -4.480 17.436 1.00 85.12 232 PHE A N 1
ATOM 1835 C CA . PHE A 1 232 ? 3.048 -3.248 17.722 1.00 85.12 232 PHE A CA 1
ATOM 1836 C C . PHE A 1 232 ? 4.289 -3.561 18.552 1.00 85.12 232 PHE A C 1
ATOM 1838 O O . PHE A 1 232 ? 4.249 -4.347 19.490 1.00 85.12 232 PHE A O 1
ATOM 1845 N N . ASN A 1 233 ? 5.385 -2.876 18.244 1.00 85.50 233 ASN A N 1
ATOM 1846 C CA . ASN A 1 233 ? 6.558 -2.779 19.105 1.00 85.50 233 ASN A CA 1
ATOM 1847 C C . ASN A 1 233 ? 7.067 -1.344 19.030 1.00 85.50 233 ASN A C 1
ATOM 1849 O O . ASN A 1 233 ? 6.960 -0.700 17.986 1.00 85.50 233 ASN A O 1
ATOM 1853 N N . ASN A 1 234 ? 7.616 -0.836 20.132 1.00 87.62 234 ASN A N 1
ATOM 1854 C CA . ASN A 1 234 ? 8.193 0.510 20.214 1.00 87.62 234 ASN A CA 1
ATOM 1855 C C . ASN A 1 234 ? 7.212 1.675 19.953 1.00 87.62 234 ASN A C 1
ATOM 1857 O O . ASN A 1 234 ? 7.657 2.794 19.679 1.00 87.62 234 ASN A O 1
ATOM 1861 N N . LEU A 1 235 ? 5.901 1.442 20.078 1.00 89.56 235 LEU A N 1
ATOM 1862 C CA . LEU A 1 235 ? 4.874 2.481 19.993 1.00 89.56 235 LEU A CA 1
ATOM 1863 C C . LEU A 1 235 ? 4.930 3.389 21.226 1.00 89.56 235 LEU A C 1
ATOM 1865 O O . LEU A 1 235 ? 4.868 2.920 22.360 1.00 89.56 235 LEU A O 1
ATOM 1869 N N . LYS A 1 236 ? 5.067 4.701 21.005 1.00 91.81 236 LYS A N 1
ATOM 1870 C CA . LYS A 1 236 ? 5.304 5.696 22.068 1.00 91.81 236 LYS A CA 1
ATOM 1871 C C . LYS A 1 236 ? 4.109 6.603 22.319 1.00 91.81 236 LYS A C 1
ATOM 1873 O O . LYS A 1 236 ? 3.914 7.063 23.440 1.00 91.81 236 LYS A O 1
ATOM 1878 N N . ARG A 1 237 ? 3.344 6.925 21.274 1.00 92.44 237 ARG A N 1
ATOM 1879 C CA . ARG A 1 237 ? 2.210 7.855 21.345 1.00 92.44 237 ARG A CA 1
ATOM 1880 C C . ARG A 1 237 ? 1.010 7.287 20.614 1.00 92.44 237 ARG A C 1
ATOM 1882 O O . ARG A 1 237 ? 1.143 6.794 19.498 1.00 92.44 237 ARG A O 1
ATOM 1889 N N . ILE A 1 238 ? -0.157 7.412 21.238 1.00 93.25 238 ILE A N 1
ATOM 1890 C CA . ILE A 1 238 ? -1.429 6.966 20.680 1.00 93.25 238 ILE A CA 1
ATOM 1891 C C . ILE A 1 238 ? -2.452 8.087 20.838 1.00 93.25 238 ILE A C 1
ATOM 1893 O O . ILE A 1 238 ? -2.621 8.635 21.927 1.00 93.25 238 ILE A O 1
ATOM 1897 N N . SER A 1 239 ? -3.148 8.409 19.753 1.00 95.88 239 SER A N 1
ATOM 1898 C CA . SER A 1 239 ? -4.314 9.288 19.749 1.00 95.88 239 SER A CA 1
ATOM 1899 C C . SER A 1 239 ? -5.474 8.569 19.071 1.00 95.88 239 SER A C 1
ATOM 1901 O O . SER A 1 239 ? -5.368 8.165 17.916 1.00 95.88 239 SER A O 1
ATOM 1903 N N . ILE A 1 240 ? -6.570 8.368 19.802 1.00 96.31 240 ILE A N 1
ATOM 1904 C CA . ILE A 1 240 ? -7.755 7.640 19.337 1.00 96.31 240 ILE A CA 1
ATOM 1905 C C . ILE A 1 240 ? -8.977 8.512 19.613 1.00 96.31 240 ILE A C 1
ATOM 1907 O O . ILE A 1 240 ? -9.235 8.859 20.763 1.00 96.31 240 ILE A O 1
ATOM 1911 N N . THR A 1 241 ? -9.730 8.865 18.570 1.00 97.62 241 THR A N 1
ATOM 1912 C CA . THR A 1 241 ? -10.953 9.681 18.679 1.00 97.62 241 THR A CA 1
ATOM 1913 C C . THR A 1 241 ? -12.030 9.145 17.736 1.00 97.62 241 THR A C 1
ATOM 1915 O O . THR A 1 241 ? -11.779 8.980 16.547 1.00 97.62 241 THR A O 1
ATOM 1918 N N . ASN A 1 242 ? -13.241 8.876 18.237 1.00 97.56 242 ASN A N 1
ATOM 1919 C CA . ASN A 1 242 ? -14.356 8.332 17.442 1.00 97.56 242 ASN A CA 1
ATOM 1920 C C . ASN A 1 242 ? -13.982 7.050 16.670 1.00 97.56 242 ASN A C 1
ATOM 1922 O O . ASN A 1 242 ? -14.109 6.971 15.446 1.00 97.56 242 ASN A O 1
ATOM 1926 N N . VAL A 1 243 ? -13.488 6.039 17.385 1.00 97.38 243 VAL A N 1
ATOM 1927 C CA . VAL A 1 243 ? -13.057 4.757 16.810 1.00 97.38 243 VAL A CA 1
ATOM 1928 C C . VAL A 1 243 ? -13.859 3.617 17.427 1.00 97.38 243 VAL A C 1
ATOM 1930 O O . VAL A 1 243 ? -14.147 3.636 18.622 1.00 97.38 243 VAL A O 1
ATOM 1933 N N . SER A 1 244 ? -14.223 2.624 16.613 1.00 96.38 244 SER A N 1
ATOM 1934 C CA . SER A 1 244 ? -14.941 1.434 17.083 1.00 96.38 244 SER A CA 1
ATOM 1935 C C . SER A 1 244 ? -14.195 0.704 18.213 1.00 96.38 244 SER A C 1
ATOM 1937 O O . SER A 1 244 ? -12.960 0.627 18.235 1.00 96.38 244 SER A O 1
ATOM 1939 N N . SER A 1 245 ? -14.943 0.091 19.134 1.00 93.12 245 SER A N 1
ATOM 1940 C CA . SER A 1 245 ? -14.355 -0.761 20.176 1.00 93.12 245 SER A CA 1
ATOM 1941 C C . SER A 1 245 ? -13.580 -1.932 19.572 1.00 93.12 245 SER A C 1
ATOM 1943 O O . SER A 1 245 ? -12.480 -2.232 20.020 1.00 93.12 245 SER A O 1
ATOM 1945 N N . LYS A 1 246 ? -14.097 -2.519 18.486 1.00 92.94 246 LYS A N 1
ATOM 1946 C CA . LYS A 1 246 ? -13.470 -3.660 17.815 1.00 92.94 246 LYS A CA 1
ATOM 1947 C C . LYS A 1 246 ? -12.054 -3.361 17.327 1.00 92.94 246 LYS A C 1
ATOM 1949 O O . LYS A 1 246 ? -11.182 -4.215 17.445 1.00 92.94 246 LYS A O 1
ATOM 1954 N N . LEU A 1 247 ? -11.826 -2.155 16.805 1.00 92.94 247 LEU A N 1
ATOM 1955 C CA . LEU A 1 247 ? -10.492 -1.714 16.403 1.00 92.94 247 LEU A CA 1
ATOM 1956 C C . LEU A 1 247 ? -9.621 -1.365 17.616 1.00 92.94 247 LEU A C 1
ATOM 1958 O O . LEU A 1 247 ? -8.448 -1.719 17.650 1.00 92.94 247 LEU A O 1
ATOM 1962 N N . THR A 1 248 ? -10.178 -0.706 18.635 1.00 90.56 248 THR A N 1
ATOM 1963 C CA . THR A 1 248 ? -9.388 -0.323 19.819 1.00 90.56 248 THR A CA 1
ATOM 1964 C C . THR A 1 248 ? -8.983 -1.509 20.703 1.00 90.56 248 THR A C 1
ATOM 1966 O O . THR A 1 248 ? -7.978 -1.430 21.409 1.00 90.56 248 THR A O 1
ATOM 1969 N N . ASP A 1 249 ? -9.694 -2.635 20.630 1.00 87.31 249 ASP A N 1
ATOM 1970 C CA . ASP A 1 249 ? -9.333 -3.872 21.331 1.00 87.31 249 ASP A CA 1
ATOM 1971 C C . ASP A 1 249 ? -7.989 -4.459 20.862 1.00 87.31 249 ASP A C 1
ATOM 1973 O O . ASP A 1 249 ? -7.324 -5.134 21.650 1.00 87.31 249 ASP A O 1
ATOM 1977 N N . LEU A 1 250 ? -7.524 -4.133 19.644 1.00 82.31 250 LEU A N 1
ATOM 1978 C CA . LEU A 1 250 ? -6.184 -4.510 19.168 1.00 82.31 250 LEU A CA 1
ATOM 1979 C C . LEU A 1 250 ? -5.068 -4.039 20.109 1.00 82.31 250 LEU A C 1
ATOM 1981 O O . LEU A 1 250 ? -4.067 -4.732 20.268 1.00 82.31 250 LEU A O 1
ATOM 1985 N N . PHE A 1 251 ? -5.248 -2.885 20.754 1.00 75.12 251 PHE A N 1
ATOM 1986 C CA . PHE A 1 251 ? -4.224 -2.265 21.599 1.00 75.12 251 PHE A CA 1
ATOM 1987 C C . PHE A 1 251 ? -4.225 -2.795 23.034 1.00 75.12 251 PHE A C 1
ATOM 1989 O O . PHE A 1 251 ? -3.236 -2.647 23.743 1.00 75.12 251 PHE A O 1
ATOM 1996 N N . LYS A 1 252 ? -5.315 -3.431 23.478 1.00 65.75 252 LYS A N 1
ATOM 1997 C CA . LYS A 1 252 ? -5.450 -3.929 24.860 1.00 65.75 252 LYS A CA 1
ATOM 1998 C C . LYS A 1 252 ? -4.660 -5.212 25.116 1.00 65.75 252 LYS A C 1
ATOM 2000 O O . LYS A 1 252 ? -4.403 -5.557 26.267 1.00 65.75 252 LYS A O 1
ATOM 2005 N N . HIS A 1 253 ? -4.320 -5.938 24.054 1.00 53.91 253 HIS A N 1
ATOM 2006 C CA . HIS A 1 253 ? -3.609 -7.211 24.131 1.00 53.91 253 HIS A CA 1
ATOM 2007 C C . HIS A 1 253 ? -2.087 -7.072 24.030 1.00 53.91 253 HIS A C 1
ATOM 2009 O O . HIS A 1 253 ? -1.386 -8.067 24.220 1.00 53.91 253 HIS A O 1
ATOM 2015 N N . ASP A 1 254 ? -1.572 -5.868 23.771 1.00 55.97 254 ASP A N 1
ATOM 2016 C CA . ASP A 1 254 ? -0.134 -5.637 23.755 1.00 55.97 254 ASP A CA 1
ATOM 2017 C C . ASP A 1 254 ? 0.378 -5.373 25.177 1.00 55.97 254 ASP A C 1
ATOM 2019 O O . ASP A 1 254 ? -0.083 -4.464 25.871 1.00 55.97 254 ASP A O 1
ATOM 2023 N N . LYS A 1 255 ? 1.333 -6.194 25.629 1.00 50.91 255 LYS A N 1
ATOM 2024 C CA . LYS A 1 255 ? 1.818 -6.231 27.025 1.00 50.91 255 LYS A CA 1
ATOM 2025 C C . LYS A 1 255 ? 2.486 -4.928 27.486 1.00 50.91 255 LYS A C 1
ATOM 2027 O O . LYS A 1 255 ? 2.787 -4.792 28.665 1.00 50.91 255 LYS A O 1
ATOM 2032 N N . HIS A 1 256 ? 2.718 -3.989 26.573 1.00 49.06 256 HIS A N 1
ATOM 2033 C CA . HIS A 1 256 ? 3.282 -2.671 26.855 1.00 49.06 256 HIS A CA 1
ATOM 2034 C C . HIS A 1 256 ? 2.256 -1.627 27.328 1.00 49.06 256 HIS A C 1
ATOM 2036 O O . HIS A 1 256 ? 2.666 -0.538 27.723 1.00 49.06 256 HIS A O 1
ATOM 2042 N N . PHE A 1 257 ? 0.955 -1.941 27.309 1.00 47.28 257 PHE A N 1
ATOM 2043 C CA . PHE A 1 257 ? -0.122 -1.007 27.672 1.00 47.28 257 PHE A CA 1
ATOM 2044 C C . PHE A 1 257 ? -0.945 -1.438 28.903 1.00 47.28 257 PHE A C 1
ATOM 2046 O O . PHE A 1 257 ? -2.054 -0.934 29.094 1.00 47.28 257 PHE A O 1
ATOM 2053 N N . GLN A 1 258 ? -0.411 -2.351 29.729 1.00 41.41 258 GLN A N 1
ATOM 2054 C CA . GLN A 1 258 ? -0.918 -2.658 31.077 1.00 41.41 258 GLN A CA 1
ATOM 2055 C C . GLN A 1 258 ? -0.075 -1.977 32.154 1.00 41.41 258 GLN A C 1
ATOM 2057 O O . GLN A 1 258 ? 1.168 -1.984 32.013 1.00 41.41 258 GLN A O 1
#

InterPro domains:
  IPR032675 Leucine-rich repeat domain superfamily [G3DSA:3.80.10.10] (3-257)

Mean predicted aligned error: 6.12 Å

pLDDT: mean 88.08, std 15.33, range [32.91, 98.88]

Foldseek 3Di:
DDDPQPPDQDDDPVVPLQAAEAAAEEQHDQNHQEADAAANQNHAEYEADYNYNHPQHPVQCPPCVPVSVVVLADQSHEYEHENHQNHAEYAAEAPHQLSYAHYYYDYNHQNHAEYAQYAQADHRNACQHYAAADEDHARHAEYAFYASNNAQHQHHEAYDHQRHAEYEHHHRRNEHRLVDLRREHEYENHQNHAEYEYHEAQVHENRQEYEAYQAQHHDYYHYHYPDPYANYDNHNYYHHYNHHPVVVVSVVPDPVPD

Solvent-accessible surface area (backbone atoms only — not comparable to full-atom values): 12101 Å² total; per-residue (Å²): 132,88,74,79,78,65,81,51,64,66,56,79,63,75,86,49,62,81,40,41,69,47,80,43,58,65,64,32,49,43,70,36,36,44,50,54,45,62,61,36,56,45,25,29,37,39,39,38,30,40,37,16,40,19,82,47,48,71,82,51,56,76,78,35,52,92,67,38,49,71,77,39,60,26,62,84,15,31,42,37,44,32,46,21,52,41,24,30,38,43,39,35,35,32,25,24,30,31,25,29,34,28,58,57,45,59,42,62,33,58,42,24,31,38,43,32,36,31,45,44,92,43,85,7,39,16,28,38,47,18,41,50,54,45,55,69,29,60,41,26,28,39,41,35,31,0,14,25,30,18,15,40,11,50,40,35,35,48,28,45,24,56,41,23,31,39,43,37,34,2,28,23,14,57,8,16,19,81,91,43,88,70,5,31,40,39,38,32,43,26,58,41,27,29,39,39,38,37,29,40,40,30,36,36,22,29,22,21,32,41,39,40,33,42,34,56,47,36,76,42,74,44,77,48,64,79,66,93,68,51,50,64,38,74,64,73,44,79,45,81,43,62,58,18,67,62,60,56,53,66,57,73,74,42,83,86,74,115